Protein 1KCM (pdb70)

Secondary structure (DSSP, 8-state):
-EEEEEEEEESS-HHHHHHHHHHHHHHHHTT-SSTTTTEEEEEEEEEE-TTS-EEEEEEEEEE-GGGS-HHHHTTSPTTTTEEEEEEEEETTEEEEEEEETTTGGGEEEEEEEEEESSSS--SSTT---HHHHTTPEEEEE-TT-GGGS-GGG--GGG-TTT---TTT------TTHHHHHTTSTT---EEEEEEEEEEE--SS-HHHHHHHHHHHHHHHHHHHHHHHHHTHHHHTT--HHHHHHHHHHHHH----

Nearest PDB structures (foldseek):
  1kcm-assembly1_A-2  TM=1.004E+00  e=1.372E-53  Mus musculus
  8pqo-assembly1_A  TM=9.847E-01  e=1.302E-49  Homo sapiens
  1t27-assembly1_A  TM=8.785E-01  e=8.325E-49  Rattus norvegicus
  1uw5-assembly4_D  TM=8.630E-01  e=3.130E-44  Homo sapiens
  2a1l-assembly1_A  TM=8.705E-01  e=7.497E-41  Rattus norvegicus

Solvent-accessible surface area: 15566 Å² total; per-residue (Å²): 106,43,40,26,0,2,2,0,10,1,0,0,31,23,116,37,4,38,12,0,55,64,42,0,78,61,66,39,38,155,132,100,147,17,42,60,122,38,45,79,82,81,47,93,94,105,38,123,83,166,116,38,32,150,23,68,36,25,27,59,14,73,44,47,67,99,91,44,74,96,144,55,130,143,144,37,65,171,19,22,38,21,48,32,30,75,21,37,80,19,45,57,22,36,27,44,17,44,36,21,61,118,34,149,145,58,28,43,24,60,28,25,2,75,7,51,99,24,44,1,103,67,114,36,7,26,172,36,136,104,103,42,48,145,117,16,94,42,23,103,3,24,0,11,48,98,102,61,21,90,109,161,22,71,98,57,129,33,0,0,28,114,42,124,2,138,118,48,33,31,16,76,11,33,135,88,10,51,120,96,6,78,139,100,188,138,22,35,66,0,0,0,0,27,3,0,16,0,54,40,110,148,213,60,80,53,115,155,32,7,52,115,22,1,149,82,21,79,70,99,9,5,34,26,2,8,29,0,0,9,28,0,28,102,1,29,100,46,72,36,104,37,10,111,150,50,84,94,94,86,136,185,134,96,127,177

Structure (mmCIF, N/CA/C/O backbone):
data_1KCM
#
_entry.id   1KCM
#
_cell.length_a   50.464
_cell.length_b   50.464
_cell.length_c   216.105
_cell.angle_alpha   90.00
_cell.angle_beta   90.00
_cell.angle_gamma   120.00
#
_symmetry.space_group_name_H-M   'P 32 2 1'
#
loop_
_entity.id
_entity.type
_entity.pdbx_description
1 polymer 'Phosphatidylinositol Transfer Protein alpha'
2 water water
#
loop_
_atom_site.group_PDB
_atom_site.id
_atom_site.type_symbol
_atom_site.label_atom_id
_atom_site.label_alt_id
_atom_site.label_comp_id
_atom_site.label_asym_id
_atom_site.label_entity_id
_atom_site.label_seq_id
_atom_site.pdbx_PDB_ins_code
_atom_site.Cartn_x
_atom_site.Cartn_y
_atom_site.Cartn_z
_atom_site.occupancy
_atom_site.B_iso_or_equiv
_atom_site.auth_seq_id
_atom_site.auth_comp_id
_atom_site.auth_asym_id
_atom_site.auth_atom_id
_atom_site.pdbx_PDB_model_num
ATOM 1 N N . VAL A 1 1 ? 6.909 5.717 15.901 1.00 21.75 2 VAL A N 1
ATOM 2 C CA . VAL A 1 1 ? 7.919 6.481 16.689 1.00 21.84 2 VAL A CA 1
ATOM 3 C C . VAL A 1 1 ? 9.126 5.633 17.019 1.00 21.26 2 VAL A C 1
ATOM 4 O O . VAL A 1 1 ? 9.001 4.474 17.390 1.00 21.19 2 VAL A O 1
ATOM 8 N N . LEU A 1 2 ? 10.296 6.239 16.911 1.00 20.45 3 LEU A N 1
ATOM 9 C CA . LEU A 1 2 ? 11.538 5.538 17.129 1.00 20.02 3 LEU A CA 1
ATOM 10 C C . LEU A 1 2 ? 12.433 6.384 18.033 1.00 19.46 3 LEU A C 1
ATOM 11 O O . LEU A 1 2 ? 12.705 7.534 17.719 1.00 18.56 3 LEU A O 1
ATOM 16 N N . LEU A 1 3 ? 12.862 5.806 19.155 1.00 19.10 4 LEU A N 1
ATOM 17 C CA . LEU A 1 3 ? 13.700 6.509 20.128 1.00 19.15 4 LEU A CA 1
ATOM 18 C C . LEU A 1 3 ? 15.094 5.911 20.201 1.00 18.62 4 LEU A C 1
ATOM 19 O O . LEU A 1 3 ? 15.255 4.685 20.301 1.00 18.28 4 LEU A O 1
ATOM 24 N N . LYS A 1 4 ? 16.105 6.764 20.140 1.00 17.85 5 LYS A N 1
ATOM 25 C CA . LYS A 1 4 ? 17.472 6.305 20.331 1.00 17.59 5 LYS A CA 1
ATOM 26 C C . LYS A 1 4 ? 18.222 7.408 21.066 1.00 17.50 5 LYS A C 1
ATOM 27 O O . LYS A 1 4 ? 17.931 8.595 20.896 1.00 17.46 5 LYS A O 1
ATOM 33 N N . GLU A 1 5 ? 19.187 7.018 21.883 1.00 17.37 6 GLU A N 1
ATOM 34 C CA . GLU A 1 5 ? 20.008 7.985 22.585 1.00 17.57 6 GLU A CA 1
ATOM 35 C C . GLU A 1 5 ? 21.441 7.914 22.067 1.00 17.40 6 GLU A C 1
ATOM 36 O O . GLU A 1 5 ? 22.092 6.844 22.096 1.00 17.63 6 GLU A O 1
ATOM 42 N N . TYR A 1 6 ? 21.941 9.057 21.608 1.00 17.01 7 TYR A N 1
ATOM 43 C CA . TYR A 1 6 ? 23.294 9.140 21.090 1.00 16.75 7 TYR A CA 1
ATOM 44 C C . TYR A 1 6 ? 24.166 9.753 22.184 1.00 16.75 7 TYR A C 1
ATOM 45 O O . TYR A 1 6 ? 23.907 10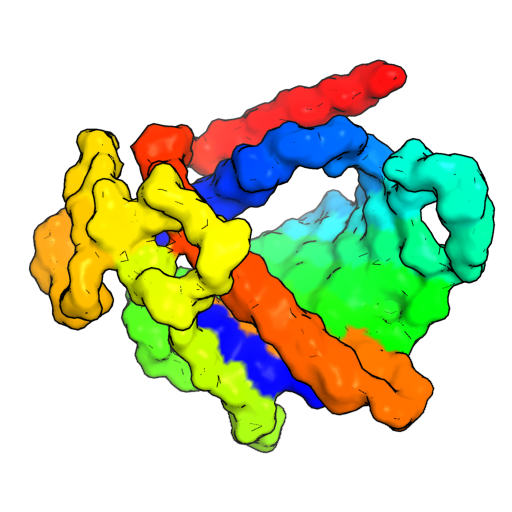.854 22.652 1.00 16.57 7 TYR A O 1
ATOM 54 N N . ARG A 1 7 ? 25.179 9.018 22.614 1.00 16.56 8 ARG A N 1
ATOM 55 C CA . ARG A 1 7 ? 26.040 9.478 23.680 1.00 16.68 8 ARG A CA 1
ATOM 56 C C . ARG A 1 7 ? 27.359 9.929 23.065 1.00 16.78 8 ARG A C 1
ATOM 57 O O . ARG A 1 7 ? 28.103 9.120 22.513 1.00 16.52 8 ARG A O 1
ATOM 65 N N . VAL A 1 8 ? 27.641 11.223 23.161 1.00 16.81 9 VAL A N 1
ATOM 66 C CA . VAL A 1 8 ? 28.826 11.782 22.537 1.00 17.08 9 VAL A CA 1
ATOM 67 C C . VAL A 1 8 ? 29.824 12.243 23.585 1.00 17.08 9 VAL A C 1
ATOM 68 O O . VAL A 1 8 ? 29.639 13.300 24.179 1.00 16.83 9 VAL A O 1
ATOM 72 N N . ILE A 1 9 ? 30.884 11.452 23.784 1.00 16.84 10 ILE A N 1
ATOM 73 C CA . ILE A 1 9 ? 31.930 11.794 24.754 1.00 16.91 10 ILE A CA 1
ATOM 74 C C . ILE A 1 9 ? 32.884 12.775 24.084 1.00 16.65 10 ILE A C 1
ATOM 75 O O . ILE A 1 9 ? 33.267 12.565 22.925 1.00 17.01 10 ILE A O 1
ATOM 80 N N . LEU A 1 10 ? 33.285 13.824 24.795 1.00 16.17 11 LEU A N 1
ATOM 81 C CA . LEU A 1 10 ? 34.142 14.866 24.204 1.00 16.10 11 LEU A CA 1
ATOM 82 C C . LEU A 1 10 ? 35.196 15.401 25.172 1.00 15.39 11 LEU A C 1
ATOM 83 O O . LEU A 1 10 ? 34.926 15.568 26.378 1.00 15.00 11 LEU A O 1
ATOM 88 N N . PRO A 1 11 ? 36.374 15.747 24.660 1.00 14.99 12 PRO A N 1
ATOM 89 C CA . PRO A 1 11 ? 37.446 16.259 25.532 1.00 14.75 12 PRO A CA 1
ATOM 90 C C . PRO A 1 11 ? 37.275 17.753 25.772 1.00 14.78 12 PRO A C 1
ATOM 91 O O . PRO A 1 11 ? 38.210 18.525 25.572 1.00 15.07 12 PRO A O 1
ATOM 95 N N . VAL A 1 12 ? 36.085 18.163 26.177 1.00 14.79 13 VAL A N 1
ATOM 96 C CA . VAL A 1 12 ? 35.856 19.558 26.538 1.00 1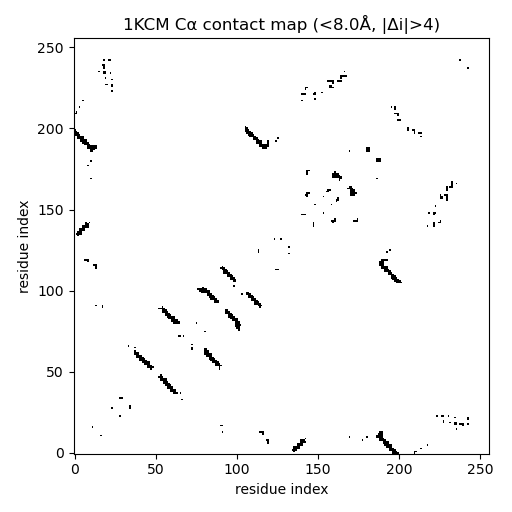4.74 13 VAL A CA 1
ATOM 97 C C . VAL A 1 12 ? 35.012 19.562 27.806 1.00 14.39 13 VAL A C 1
ATOM 98 O O . VAL A 1 12 ? 34.404 18.557 28.147 1.00 14.14 13 VAL A O 1
ATOM 102 N N . SER A 1 13 ? 34.936 20.698 28.479 1.00 13.97 14 SER A N 1
ATOM 103 C CA . SER A 1 13 ? 34.135 20.775 29.700 1.00 14.04 14 SER A CA 1
ATOM 104 C C . SER A 1 13 ? 32.681 21.055 29.330 1.00 14.02 14 SER A C 1
ATOM 105 O O . SER A 1 13 ? 32.392 21.435 28.193 1.00 14.06 14 SER A O 1
ATOM 108 N N . VAL A 1 14 ? 31.766 20.826 30.267 1.00 14.08 15 VAL A N 1
ATOM 109 C CA . VAL A 1 14 ? 30.363 21.143 30.041 1.00 14.36 15 VAL A CA 1
ATOM 110 C C . VAL A 1 14 ? 30.228 22.627 29.772 1.00 14.80 15 VAL A C 1
ATOM 111 O O . VAL A 1 14 ? 29.430 23.031 28.925 1.00 14.81 15 VAL A O 1
ATOM 115 N N . ASP A 1 15 ? 30.983 23.436 30.508 1.00 15.26 16 ASP A N 1
ATOM 116 C CA . ASP A 1 15 ? 30.934 24.890 30.320 1.00 16.23 16 ASP A CA 1
ATOM 117 C C . ASP A 1 15 ? 31.463 25.299 28.929 1.00 16.03 16 ASP A C 1
ATOM 118 O O . ASP A 1 15 ? 30.906 26.170 28.258 1.00 15.92 16 ASP A O 1
ATOM 123 N N . GLU A 1 16 ? 32.564 24.695 28.523 1.00 15.60 17 GLU A N 1
ATOM 124 C CA . GLU A 1 16 ? 33.126 25.015 27.212 1.00 16.02 17 GLU A CA 1
ATOM 125 C C . GLU A 1 16 ? 32.138 24.603 26.127 1.00 15.70 17 GLU A C 1
ATOM 126 O O . GLU A 1 16 ? 31.905 25.337 25.159 1.00 15.91 17 GLU A O 1
ATOM 132 N N . TYR A 1 17 ? 31.571 23.410 26.274 1.00 16.06 18 TYR A N 1
ATOM 133 C CA . TYR A 1 17 ? 30.626 22.906 25.268 1.00 16.19 18 TYR A CA 1
ATOM 134 C C . TYR A 1 17 ? 29.522 23.921 24.889 1.00 16.04 18 TYR A C 1
ATOM 135 O O . TYR A 1 17 ? 29.161 24.043 23.720 1.00 15.61 18 TYR A O 1
ATOM 144 N N . GLN A 1 18 ? 28.933 24.588 25.875 1.00 16.27 19 GLN A N 1
ATOM 145 C CA . GLN A 1 18 ? 27.839 25.537 25.573 1.00 16.45 19 GLN A CA 1
ATOM 146 C C . GLN A 1 18 ? 28.291 26.571 24.547 1.00 16.40 19 GLN A C 1
ATOM 147 O O . GLN A 1 18 ? 27.583 26.859 23.567 1.00 16.04 19 GLN A O 1
ATOM 153 N N . VAL A 1 19 ? 29.479 27.125 24.780 1.00 16.18 20 VAL A N 1
ATOM 154 C CA . VAL A 1 19 ? 30.055 28.094 23.862 1.00 16.47 20 VAL A CA 1
ATOM 155 C C . VAL A 1 19 ? 30.429 27.468 22.518 1.00 16.39 20 VAL A C 1
ATOM 156 O O . VAL A 1 19 ? 30.076 28.007 21.477 1.00 16.20 20 VAL A O 1
ATOM 160 N N . GLY A 1 20 ? 31.170 26.360 22.534 1.00 16.51 21 GLY A N 1
ATOM 161 C CA . GLY A 1 20 ? 31.564 25.716 21.280 1.00 16.57 21 GLY A CA 1
ATOM 162 C C . GLY A 1 20 ? 30.385 25.340 20.391 1.00 17.12 21 GLY A C 1
ATOM 163 O O . GLY A 1 20 ? 30.394 25.492 19.150 1.00 16.76 21 GLY A O 1
ATOM 164 N N . GLN A 1 21 ? 29.341 24.841 21.032 1.00 17.16 22 GLN A N 1
ATOM 165 C CA . GLN A 1 21 ? 28.171 24.422 20.285 1.00 17.98 22 GLN A CA 1
ATOM 166 C C . GLN A 1 21 ? 27.532 25.597 19.555 1.00 17.86 22 GLN A C 1
ATOM 167 O O . GLN A 1 21 ? 27.281 25.523 18.351 1.00 17.68 22 GLN A O 1
ATOM 173 N N . LEU A 1 22 ? 27.283 26.684 20.282 1.00 18.20 23 LEU A N 1
ATOM 174 C CA . LEU A 1 22 ? 26.671 27.871 19.684 1.00 18.88 23 LEU A CA 1
ATOM 175 C C . LEU A 1 22 ? 27.562 28.470 18.598 1.00 19.36 23 LEU A C 1
ATOM 176 O O . LEU A 1 22 ? 27.071 28.917 17.555 1.00 18.88 23 LEU A O 1
ATOM 181 N N . TYR A 1 23 ? 28.871 28.495 18.848 1.00 19.94 24 TYR A N 1
ATOM 182 C CA . TYR A 1 23 ? 29.814 29.003 17.853 1.00 21.27 24 TYR A CA 1
ATOM 183 C C . TYR A 1 23 ? 29.766 28.131 16.586 1.00 22.24 24 TYR A C 1
ATOM 184 O O . TYR A 1 23 ? 29.786 28.639 15.454 1.00 22.39 24 TYR A O 1
ATOM 193 N N . SER A 1 24 ? 29.724 26.817 16.786 1.00 23.36 25 SER A N 1
ATOM 194 C CA . SER A 1 24 ? 29.850 25.893 15.658 1.00 24.61 25 SER A CA 1
ATOM 195 C C . SER A 1 24 ? 28.591 25.894 14.809 1.00 25.78 25 SER A C 1
ATOM 196 O O . SER A 1 24 ? 28.668 25.778 13.578 1.00 26.12 25 SER A O 1
ATOM 199 N N . VAL A 1 25 ? 27.440 26.051 15.453 1.00 26.90 26 VAL A N 1
ATOM 200 C CA . VAL A 1 25 ? 26.212 26.174 14.700 1.00 28.28 26 VAL A CA 1
ATOM 201 C C . VAL A 1 25 ? 26.394 27.330 13.723 1.00 29.25 26 VAL A C 1
ATOM 202 O O . VAL A 1 25 ? 26.195 27.162 12.518 1.00 29.43 26 VAL A O 1
ATOM 206 N N . ALA A 1 26 ? 26.834 28.482 14.214 1.00 30.35 27 ALA A N 1
ATOM 207 C CA . ALA A 1 26 ? 27.098 29.615 13.315 1.00 31.58 27 ALA A CA 1
ATOM 208 C C . ALA A 1 26 ? 28.149 29.332 12.232 1.00 32.49 27 ALA A C 1
ATOM 209 O O . ALA A 1 26 ? 27.860 29.456 11.033 1.00 32.84 27 ALA A O 1
ATOM 211 N N . GLU A 1 27 ? 29.357 28.935 12.622 1.00 33.58 28 GLU A N 1
ATOM 212 C CA . GLU A 1 27 ? 30.417 28.715 11.623 1.00 34.87 28 GLU A CA 1
ATOM 213 C C . GLU A 1 27 ? 30.164 27.565 10.645 1.00 35.53 28 GLU A C 1
ATOM 214 O O . GLU A 1 27 ? 30.583 27.624 9.492 1.00 35.76 28 GLU A O 1
ATOM 220 N N . ALA A 1 28 ? 29.488 26.517 11.091 1.00 36.41 29 ALA A N 1
ATOM 221 C CA . ALA A 1 28 ? 29.159 25.439 10.177 1.00 37.16 29 ALA A CA 1
ATOM 222 C C . ALA A 1 28 ? 28.108 25.959 9.193 1.00 37.75 29 ALA A C 1
ATOM 223 O O . ALA A 1 28 ? 27.989 25.446 8.080 1.00 37.54 29 ALA A O 1
ATOM 225 N N . SER A 1 29 ? 27.357 26.985 9.611 1.00 38.42 30 SER A N 1
ATOM 226 C CA . SER A 1 29 ? 26.301 27.553 8.768 1.00 39.19 30 SER A CA 1
ATOM 227 C C . SER A 1 29 ? 26.700 28.826 8.032 1.00 39.96 30 SER A C 1
ATOM 228 O O . SER A 1 29 ? 25.887 29.375 7.288 1.00 40.28 30 SER A O 1
ATOM 231 N N . LYS A 1 30 ? 27.920 29.323 8.246 1.00 40.66 31 LYS A N 1
ATOM 232 C CA . LYS A 1 30 ? 28.366 30.523 7.526 1.00 41.35 31 LYS A CA 1
ATOM 233 C C . LYS A 1 30 ? 28.020 30.329 6.059 1.00 41.70 31 LYS A C 1
ATOM 234 O O . LYS A 1 30 ? 27.717 31.281 5.329 1.00 41.76 31 LYS A O 1
ATOM 240 N N . ASN A 1 31 ? 28.069 29.065 5.659 1.00 42.14 32 ASN A N 1
ATOM 241 C CA . ASN A 1 31 ? 27.757 28.615 4.318 1.00 42.50 32 ASN A CA 1
ATOM 242 C C . ASN A 1 31 ? 26.449 29.165 3.718 1.00 42.48 32 ASN A C 1
ATOM 243 O O . ASN A 1 31 ? 26.461 29.780 2.649 1.00 42.51 32 ASN A O 1
ATOM 248 N N . GLU A 1 32 ? 25.339 28.960 4.425 1.00 42.45 33 GLU A N 1
ATOM 249 C CA . GLU A 1 32 ? 23.988 29.269 3.926 1.00 42.47 33 GLU A CA 1
ATOM 250 C C . GLU A 1 32 ? 23.794 30.600 3.192 1.00 42.25 33 GLU A C 1
ATOM 251 O O . GLU A 1 32 ? 24.330 31.630 3.589 1.00 42.20 33 GLU A O 1
ATOM 257 N N . THR A 1 33 ? 23.002 30.567 2.122 1.00 42.04 34 THR A N 1
ATOM 258 C CA . THR A 1 33 ? 22.744 31.762 1.324 1.00 41.77 34 THR A CA 1
ATOM 259 C C . THR A 1 33 ? 21.947 32.797 2.120 1.00 41.59 34 THR A C 1
ATOM 260 O O . THR A 1 33 ? 22.503 33.790 2.590 1.00 41.88 34 THR A O 1
ATOM 264 N N . GLY A 1 34 ? 20.652 32.576 2.289 1.00 41.16 35 GLY A N 1
ATOM 265 C CA . GLY A 1 34 ? 19.844 33.515 3.050 1.00 40.55 35 GLY A CA 1
ATOM 266 C C . GLY A 1 34 ? 19.878 33.248 4.549 1.00 40.15 35 GLY A C 1
ATOM 267 O O . GLY A 1 34 ? 18.913 33.531 5.258 1.00 40.21 35 GLY A O 1
ATOM 268 N N . GLY A 1 35 ? 20.985 32.673 5.016 1.00 39.71 36 GLY A N 1
ATOM 269 C CA . GLY A 1 35 ? 21.228 32.368 6.423 1.00 39.07 36 GLY A CA 1
ATOM 270 C C . GLY A 1 35 ? 20.089 32.351 7.431 1.00 38.63 36 GLY A C 1
ATOM 271 O O . GLY A 1 35 ? 19.574 31.281 7.783 1.00 38.80 36 GLY A O 1
ATOM 272 N N . GLY A 1 36 ? 19.715 33.528 7.926 1.00 37.97 37 GLY A N 1
ATOM 273 C CA . GLY A 1 36 ? 18.661 33.632 8.923 1.00 36.93 37 GLY A CA 1
ATOM 274 C C . GLY A 1 36 ? 17.499 34.508 8.480 1.00 36.27 37 GLY A C 1
ATOM 275 O O . GLY A 1 36 ? 16.744 35.014 9.315 1.00 36.26 37 GLY A O 1
ATOM 276 N N . GLU A 1 37 ? 17.349 34.701 7.171 1.00 35.31 38 GLU A N 1
ATOM 277 C CA . GLU A 1 37 ? 16.222 35.475 6.641 1.00 34.40 38 GLU A CA 1
ATOM 278 C C . GLU A 1 37 ? 14.973 34.590 6.538 1.00 33.50 38 GLU A C 1
ATOM 279 O O . GLU A 1 37 ? 15.081 33.373 6.377 1.00 33.53 38 GLU A O 1
ATOM 285 N N . GLY A 1 38 ? 13.797 35.195 6.653 1.00 32.34 39 GLY A N 1
ATOM 286 C CA . GLY A 1 38 ? 12.555 34.446 6.641 1.00 31.03 39 GLY A CA 1
ATOM 287 C C . GLY A 1 38 ? 12.295 33.688 7.945 1.00 30.07 39 GLY A C 1
ATOM 288 O O . GLY A 1 38 ? 11.495 32.756 7.980 1.00 29.91 39 GLY A O 1
ATOM 289 N N . VAL A 1 39 ? 12.973 34.071 9.023 1.00 28.96 40 VAL A N 1
ATOM 290 C CA . VAL A 1 39 ? 12.753 33.415 10.310 1.00 27.95 40 VAL A CA 1
ATOM 291 C C . VAL A 1 39 ? 11.847 34.270 11.204 1.00 27.30 40 VAL A C 1
ATOM 292 O O . VAL A 1 39 ? 12.235 35.338 11.653 1.00 27.58 40 VAL A O 1
ATOM 296 N N . GLU A 1 40 ? 10.627 33.807 11.433 1.00 26.16 41 GLU A N 1
ATOM 297 C CA . GLU A 1 40 ? 9.683 34.505 12.286 1.00 25.14 41 GLU A CA 1
ATOM 298 C C . GLU A 1 40 ? 9.742 33.983 13.729 1.00 24.33 41 GLU A C 1
ATOM 299 O O . GLU A 1 40 ? 9.528 32.804 13.982 1.00 23.91 41 GLU A O 1
ATOM 305 N N . VAL A 1 41 ? 10.036 34.868 14.669 1.00 23.51 42 VAL A N 1
ATOM 306 C CA . VAL A 1 41 ? 10.044 34.496 16.078 1.00 22.80 42 VAL A CA 1
ATOM 307 C C . VAL A 1 41 ? 8.648 34.717 16.653 1.00 22.14 42 VAL A C 1
ATOM 308 O O . VAL A 1 41 ? 8.205 35.854 16.786 1.00 22.21 42 VAL A O 1
ATOM 312 N N . LEU A 1 42 ? 7.935 33.647 16.975 1.00 21.35 43 LEU A N 1
ATOM 313 C CA . LEU A 1 42 ? 6.605 33.802 17.552 1.00 20.78 43 LEU A CA 1
ATOM 314 C C . LEU A 1 42 ? 6.666 34.096 19.057 1.00 20.37 43 LEU A C 1
ATOM 315 O O . LEU A 1 42 ? 5.916 34.927 19.570 1.00 20.28 43 LEU A O 1
ATOM 320 N N . VAL A 1 43 ? 7.535 33.376 19.759 1.00 19.78 44 VAL A N 1
ATOM 321 C CA . VAL A 1 43 ? 7.682 33.513 21.206 1.00 19.33 44 VAL A CA 1
ATOM 322 C C . VAL A 1 43 ? 9.156 33.467 21.631 1.00 19.09 44 VAL A C 1
ATOM 323 O O . VAL A 1 43 ? 9.975 32.780 21.009 1.00 18.58 44 VAL A O 1
ATOM 327 N N . ASN A 1 44 ? 9.484 34.184 22.704 1.00 18.56 45 ASN A N 1
ATOM 328 C CA . ASN A 1 44 ? 10.830 34.207 23.246 1.00 18.50 45 ASN A CA 1
ATOM 329 C C . ASN A 1 44 ? 10.745 34.754 24.679 1.00 18.19 45 ASN A C 1
ATOM 330 O O . ASN A 1 44 ? 10.759 35.975 24.894 1.00 18.14 45 ASN A O 1
ATOM 335 N N . GLU A 1 45 ? 10.637 33.863 25.657 1.00 17.39 46 GLU A N 1
ATOM 336 C CA . GLU A 1 45 ? 10.424 34.316 27.030 1.00 16.89 46 GLU A CA 1
ATOM 337 C C . GLU A 1 45 ? 10.920 33.284 28.029 1.00 15.90 46 GLU A C 1
ATOM 338 O O . GLU A 1 45 ? 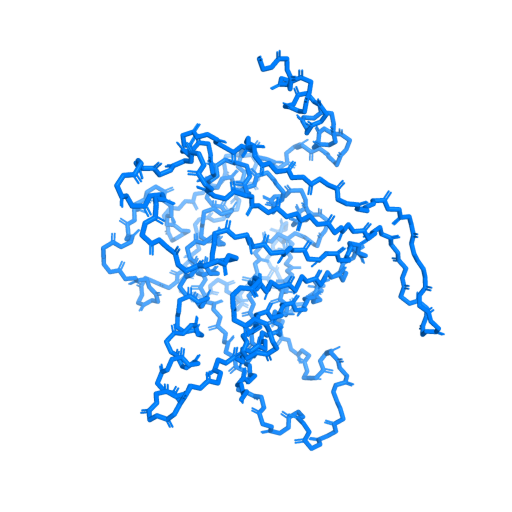11.171 32.141 27.672 1.00 15.48 46 GLU A O 1
ATOM 344 N N . PRO A 1 46 ? 11.108 33.691 29.277 1.00 15.50 47 PRO A N 1
ATOM 345 C CA . PRO A 1 46 ? 11.526 32.748 30.317 1.00 14.81 47 PRO A CA 1
ATOM 346 C C . PRO A 1 46 ? 10.376 31.773 30.597 1.00 14.35 47 PRO A C 1
ATOM 347 O O . PRO A 1 46 ? 9.211 32.131 30.396 1.00 12.86 47 PRO A O 1
ATOM 351 N N . TYR A 1 47 ? 10.697 30.572 31.069 1.00 13.58 48 TYR A N 1
ATOM 352 C CA . TYR A 1 47 ? 9.658 29.616 31.438 1.00 13.56 48 TYR A CA 1
ATOM 353 C C . TYR A 1 47 ? 10.094 28.802 32.657 1.00 13.41 48 TYR A C 1
ATOM 354 O O . TYR A 1 47 ? 11.303 28.723 32.959 1.00 13.00 48 TYR A O 1
ATOM 363 N N . GLU A 1 48 ? 9.116 28.232 33.367 1.00 12.85 49 GLU A N 1
ATOM 364 C CA . GLU A 1 48 ? 9.420 27.192 34.364 1.00 12.76 49 GLU A CA 1
ATOM 365 C C . GLU A 1 48 ? 8.290 26.180 34.339 1.00 12.95 49 GLU A C 1
ATOM 366 O O . GLU A 1 48 ? 7.135 26.563 34.406 1.00 12.46 49 GLU A O 1
ATOM 372 N N . LYS A 1 49 ? 8.621 24.899 34.253 1.00 13.16 50 LYS A N 1
ATOM 373 C CA . LYS A 1 49 ? 7.583 23.863 34.255 1.00 13.74 50 LYS A CA 1
ATOM 374 C C . LYS A 1 49 ? 7.279 23.484 35.715 1.00 13.51 50 LYS A C 1
ATOM 375 O O . LYS A 1 49 ? 8.064 23.809 36.625 1.00 12.36 50 LYS A O 1
ATOM 381 N N . ASP A 1 50 ? 6.175 22.745 35.901 1.00 13.21 51 ASP A N 1
ATOM 382 C CA . ASP A 1 50 ? 5.755 22.228 37.203 1.00 13.75 51 ASP A CA 1
ATOM 383 C C . ASP A 1 50 ? 6.842 21.366 37.845 1.00 13.73 51 ASP A C 1
ATOM 384 O O . ASP A 1 50 ? 6.935 21.259 39.076 1.00 12.64 51 ASP A O 1
ATOM 389 N N . ASP A 1 51 ? 7.676 20.764 37.001 1.00 14.23 52 ASP A N 1
ATOM 390 C CA . ASP A 1 51 ? 8.726 19.897 37.497 1.00 14.91 52 ASP A CA 1
ATOM 391 C C . ASP A 1 51 ? 10.041 20.634 37.839 1.00 14.66 52 ASP A C 1
ATOM 392 O O . ASP A 1 51 ? 11.014 20.013 38.252 1.00 14.53 52 ASP A O 1
ATOM 397 N N . GLY A 1 52 ? 10.054 21.957 37.705 1.00 14.32 53 GLY A N 1
ATOM 398 C CA . GLY A 1 52 ? 11.240 22.726 38.045 1.00 14.24 53 GLY A CA 1
ATOM 399 C C . GLY A 1 52 ? 12.175 23.070 36.894 1.00 14.62 53 GLY A C 1
ATOM 400 O O . GLY A 1 52 ? 13.087 23.894 37.052 1.00 14.44 53 GLY A O 1
ATOM 401 N N . GLU A 1 53 ? 11.961 22.459 35.728 1.00 14.43 54 GLU A N 1
ATOM 402 C CA . GLU A 1 53 ? 12.819 22.755 34.579 1.00 14.55 54 GLU A CA 1
ATOM 403 C C . GLU A 1 53 ? 12.598 24.230 34.250 1.00 14.49 54 GLU A C 1
ATOM 404 O O . GLU A 1 53 ? 11.464 24.671 34.155 1.00 13.52 54 GLU A O 1
ATOM 410 N N . LYS A 1 54 ? 13.679 24.991 34.109 1.00 14.44 55 LYS A N 1
ATOM 411 C CA . LYS A 1 54 ? 13.534 26.424 33.877 1.00 14.62 55 LYS A CA 1
ATOM 412 C C . LYS A 1 54 ? 14.584 26.944 32.909 1.00 14.84 55 LYS A C 1
ATOM 413 O O . LYS A 1 54 ? 15.745 26.483 32.891 1.00 14.30 55 LYS A O 1
ATOM 419 N N . GLY A 1 55 ? 14.182 27.929 32.117 1.00 14.82 56 GLY A N 1
ATOM 420 C CA . GLY A 1 55 ? 15.119 28.518 31.184 1.00 14.87 56 GLY A CA 1
ATOM 421 C C . GLY A 1 55 ? 14.421 29.489 30.266 1.00 14.93 56 GLY A C 1
ATOM 422 O O . GLY A 1 55 ? 13.531 30.219 30.709 1.00 14.58 56 GLY A O 1
ATOM 423 N N . GLN A 1 56 ? 14.845 29.500 29.005 1.00 14.91 57 GLN A N 1
ATOM 424 C CA . GLN A 1 56 ? 14.288 30.413 28.017 1.00 15.34 57 GLN A CA 1
ATOM 425 C C . GLN A 1 56 ? 13.678 29.563 26.943 1.00 15.04 57 GLN A C 1
ATOM 426 O O . GLN A 1 56 ? 14.314 28.641 26.450 1.00 14.56 57 GLN A O 1
ATOM 432 N N . TYR A 1 57 ? 12.445 29.892 26.584 1.00 15.07 58 TYR A N 1
ATOM 433 C CA . TYR A 1 57 ? 11.701 29.183 25.560 1.00 15.23 58 TYR A CA 1
ATOM 434 C C . TYR A 1 57 ? 11.480 30.054 24.316 1.00 15.30 58 TYR A C 1
ATOM 435 O O . TYR A 1 57 ? 11.119 31.228 24.420 1.00 14.87 58 TYR A O 1
ATOM 444 N N . THR A 1 58 ? 11.707 29.472 23.139 1.00 15.43 59 THR A N 1
ATOM 445 C CA . THR A 1 58 ? 11.444 30.188 21.886 1.00 15.66 59 THR A CA 1
ATOM 446 C C . THR A 1 58 ? 10.583 29.311 21.011 1.00 15.81 59 THR A C 1
ATOM 447 O O . THR A 1 58 ? 10.627 28.093 21.123 1.00 15.43 59 THR A O 1
ATOM 451 N N . HIS A 1 59 ? 9.804 29.960 20.155 1.00 15.95 60 HIS A N 1
ATOM 452 C CA . HIS A 1 59 ? 9.008 29.292 19.153 1.00 16.32 60 HIS A CA 1
ATOM 453 C C . HIS A 1 59 ? 9.216 30.107 17.875 1.00 16.51 60 HIS A C 1
ATOM 454 O O . HIS A 1 59 ? 8.875 31.300 17.827 1.00 16.38 60 HIS A O 1
ATOM 461 N N . LYS A 1 60 ? 9.738 29.447 16.846 1.00 16.94 61 LYS A N 1
ATOM 462 C CA . LYS A 1 60 ? 10.082 30.090 15.567 1.00 17.56 61 LYS A CA 1
ATOM 463 C C . LYS A 1 60 ? 9.495 29.342 14.387 1.00 17.71 61 LYS A C 1
ATOM 464 O O . LYS A 1 60 ? 9.276 28.135 14.463 1.00 17.50 61 LYS A O 1
ATOM 470 N N . ILE A 1 61 ? 9.190 30.069 13.310 1.00 17.94 62 ILE A N 1
ATOM 471 C CA . ILE A 1 61 ? 8.857 29.424 12.037 1.00 18.40 62 ILE A CA 1
ATOM 472 C C . ILE A 1 61 ? 9.928 29.792 10.999 1.00 18.94 62 ILE A C 1
ATOM 473 O O . ILE A 1 61 ? 10.191 30.985 10.756 1.00 18.65 62 ILE A O 1
ATOM 478 N N . TYR A 1 62 ? 10.548 28.775 10.409 1.00 19.27 63 TYR A N 1
ATOM 479 C CA . TYR A 1 62 ? 11.459 29.004 9.293 1.00 19.96 63 TYR A CA 1
ATOM 480 C C . TYR A 1 62 ? 10.599 28.933 8.041 1.00 20.18 63 TYR A C 1
ATOM 481 O O . TYR A 1 62 ? 10.115 27.850 7.692 1.00 20.02 63 TYR A O 1
ATOM 490 N N . HIS A 1 63 ? 10.380 30.083 7.407 1.00 20.49 64 HIS A N 1
ATOM 491 C CA . HIS A 1 63 ? 9.599 30.182 6.188 1.00 21.31 64 HIS A CA 1
ATOM 492 C C . HIS A 1 63 ? 10.553 29.953 5.015 1.00 21.76 64 HIS A C 1
ATOM 493 O O . HIS A 1 63 ? 11.438 30.775 4.760 1.00 21.80 64 HIS A O 1
ATOM 500 N N . LEU A 1 64 ? 10.401 28.832 4.318 1.00 22.16 65 LEU A N 1
ATOM 501 C CA . LEU A 1 64 ? 11.319 28.514 3.234 1.00 22.59 65 LEU A CA 1
ATOM 502 C C . LEU A 1 64 ? 10.874 29.015 1.864 1.00 22.91 65 LEU A C 1
ATOM 503 O O . LEU A 1 64 ? 11.615 28.853 0.898 1.00 22.81 65 LEU A O 1
ATOM 508 N N . GLN A 1 65 ? 9.686 29.624 1.789 1.00 23.34 66 GLN A N 1
ATOM 509 C CA . GLN A 1 65 ? 9.091 30.101 0.529 1.00 23.99 66 GLN A CA 1
ATOM 510 C C . GLN A 1 65 ? 10.015 30.869 -0.421 1.00 24.37 66 GLN A C 1
ATOM 511 O O . GLN A 1 65 ? 10.070 30.587 -1.611 1.00 24.24 66 GLN A O 1
ATOM 517 N N . SER A 1 66 ? 10.703 31.873 0.112 1.00 24.86 67 SER A N 1
ATOM 518 C CA . SER A 1 66 ? 11.476 32.791 -0.721 1.00 25.45 67 SER A CA 1
ATOM 519 C C . SER A 1 66 ? 12.895 32.336 -1.001 1.00 25.59 67 SER A C 1
ATOM 520 O O . SER A 1 66 ? 13.627 33.003 -1.735 1.00 25.84 67 SER A O 1
ATOM 523 N N . LYS A 1 67 ? 13.281 31.203 -0.437 1.00 25.65 68 LYS A N 1
ATOM 524 C CA . LYS A 1 67 ? 14.630 30.704 -0.627 1.00 25.90 68 LYS A CA 1
ATOM 525 C C . LYS A 1 67 ? 14.713 29.655 -1.725 1.00 25.71 68 LYS A C 1
ATOM 526 O O . LYS A 1 67 ? 15.785 29.139 -2.026 1.00 25.78 68 LYS A O 1
ATOM 532 N N . VAL A 1 68 ? 13.573 29.324 -2.310 1.00 25.48 69 VAL A N 1
ATOM 533 C CA . VAL A 1 68 ? 13.544 28.374 -3.405 1.00 25.15 69 VAL A CA 1
ATOM 534 C C . VAL A 1 68 ? 12.965 29.073 -4.610 1.00 25.03 69 VAL A C 1
ATOM 535 O O . VAL A 1 68 ? 12.255 30.066 -4.481 1.00 25.10 69 VAL A O 1
ATOM 539 N N . PRO A 1 69 ? 13.297 28.569 -5.790 1.00 24.90 70 PRO A N 1
ATOM 540 C CA . PRO A 1 69 ? 12.753 29.090 -7.037 1.00 24.69 70 PRO A CA 1
ATOM 541 C C . PRO A 1 69 ? 11.232 29.029 -7.054 1.00 24.78 70 PRO A C 1
ATOM 542 O O . PRO A 1 69 ? 10.625 28.125 -6.458 1.00 24.18 70 PRO A O 1
ATOM 546 N N . THR A 1 70 ? 10.639 29.982 -7.768 1.00 24.68 71 THR A N 1
ATOM 547 C CA . THR A 1 70 ? 9.206 30.106 -7.886 1.00 25.10 71 THR A CA 1
ATOM 548 C C . THR A 1 70 ? 8.566 28.814 -8.342 1.00 25.33 71 THR A C 1
ATOM 549 O O . THR A 1 70 ? 7.535 28.408 -7.818 1.00 25.10 71 THR A O 1
ATOM 553 N N . PHE A 1 71 ? 9.175 28.154 -9.316 1.00 25.79 72 PHE A N 1
ATOM 554 C CA . PHE A 1 71 ? 8.563 26.941 -9.827 1.00 26.50 72 PHE A CA 1
ATOM 555 C C . PHE A 1 71 ? 8.517 25.852 -8.758 1.00 26.75 72 PHE A C 1
ATOM 556 O O . PHE A 1 71 ? 7.572 25.064 -8.720 1.00 26.70 72 PHE A O 1
ATOM 564 N N . VAL A 1 72 ? 9.507 25.825 -7.869 1.00 26.98 73 VAL A N 1
ATOM 565 C CA . VAL A 1 72 ? 9.445 24.891 -6.752 1.00 27.43 73 VAL A CA 1
ATOM 566 C C . VAL A 1 72 ? 8.650 25.551 -5.623 1.00 27.67 73 VAL A C 1
ATOM 567 O O . VAL A 1 72 ? 7.846 24.904 -4.969 1.00 27.62 73 VAL A O 1
ATOM 571 N N . ARG A 1 73 ? 8.855 26.853 -5.433 1.00 28.12 74 ARG A N 1
ATOM 572 C CA . ARG A 1 73 ? 8.169 27.614 -4.393 1.00 28.59 74 ARG A CA 1
ATOM 573 C C . ARG A 1 73 ? 6.688 27.526 -4.555 1.00 28.76 74 ARG A C 1
ATOM 574 O O . ARG A 1 73 ? 5.944 27.606 -3.577 1.00 29.11 74 ARG A O 1
ATOM 582 N N . MET A 1 74 ? 6.239 27.440 -5.801 1.00 28.56 75 MET A N 1
ATOM 583 C CA . MET A 1 74 ? 4.844 27.189 -6.021 1.00 28.45 75 MET A CA 1
ATOM 584 C C . MET A 1 74 ? 4.733 25.741 -5.559 1.00 27.99 75 MET A C 1
ATOM 585 O O . MET A 1 74 ? 4.889 25.447 -4.351 1.00 28.00 75 MET A O 1
ATOM 590 N N . LEU A 1 75 ? 4.486 24.854 -6.520 1.00 27.02 76 LEU A N 1
ATOM 591 C CA . LEU A 1 75 ? 4.415 23.396 -6.319 1.00 26.14 76 LEU A CA 1
ATOM 592 C C . LEU A 1 75 ? 4.214 22.787 -4.921 1.00 25.25 76 LEU A C 1
ATOM 593 O O . LEU A 1 75 ? 3.417 21.864 -4.777 1.00 25.39 76 LEU A O 1
ATOM 598 N N . ALA A 1 76 ? 4.936 23.259 -3.908 1.00 24.02 77 ALA A N 1
ATOM 599 C CA . ALA A 1 76 ? 4.802 22.686 -2.579 1.00 22.70 77 ALA A CA 1
ATOM 600 C C . ALA A 1 76 ? 3.361 22.736 -2.087 1.00 21.81 77 ALA A C 1
ATOM 601 O O . ALA A 1 76 ? 2.649 23.700 -2.327 1.00 21.50 77 ALA A O 1
ATOM 603 N N . PRO A 1 77 ? 2.939 21.687 -1.400 1.00 21.12 78 PRO A N 1
ATOM 604 C CA . PRO A 1 77 ? 1.599 21.653 -0.798 1.00 20.61 78 PRO A CA 1
ATOM 605 C C . PRO A 1 77 ? 1.516 22.722 0.303 1.00 20.07 78 PRO A C 1
ATOM 606 O O . PRO A 1 77 ? 2.535 23.028 0.915 1.00 19.39 78 PRO A O 1
ATOM 610 N N . GLU A 1 78 ? 0.330 23.273 0.541 1.00 19.43 79 GLU A N 1
ATOM 611 C CA . GLU A 1 78 ? 0.160 24.308 1.559 1.00 19.22 79 GLU A CA 1
ATOM 612 C C . GLU A 1 78 ? 0.812 23.958 2.899 1.00 18.40 79 GLU A C 1
ATOM 613 O O . GLU A 1 78 ? 0.541 22.912 3.464 1.00 18.27 79 GLU A O 1
ATOM 619 N N . GLY A 1 79 ? 1.661 24.839 3.410 1.00 17.60 80 GLY A N 1
ATOM 620 C CA . GLY A 1 79 ? 2.282 24.613 4.703 1.00 17.12 80 GLY A CA 1
ATOM 621 C C . GLY A 1 79 ? 3.577 23.794 4.714 1.00 16.57 80 GLY A C 1
ATOM 622 O O . GLY A 1 79 ? 4.257 23.739 5.742 1.00 16.17 80 GLY A O 1
ATOM 623 N N . ALA A 1 80 ? 3.904 23.152 3.593 1.00 16.02 81 ALA A N 1
ATOM 624 C CA . ALA A 1 80 ? 5.084 22.281 3.538 1.00 16.05 81 ALA A CA 1
ATOM 625 C C . ALA A 1 80 ? 6.383 23.052 3.715 1.00 16.06 81 ALA A C 1
ATOM 626 O O . ALA A 1 80 ? 7.401 22.489 4.145 1.00 15.82 81 ALA A O 1
ATOM 628 N N . LEU A 1 81 ? 6.349 24.342 3.382 1.00 16.04 82 LEU A N 1
ATOM 629 C CA . LEU A 1 81 ? 7.541 25.159 3.498 1.00 16.40 82 LEU A CA 1
ATOM 630 C C . LEU A 1 81 ? 7.584 26.002 4.784 1.00 16.69 82 LEU A C 1
ATOM 631 O O . LEU A 1 81 ? 8.405 26.909 4.919 1.00 16.78 82 LEU A O 1
ATOM 636 N N . ASN A 1 82 ? 6.718 25.687 5.738 1.00 16.55 83 ASN A N 1
ATOM 637 C CA . ASN A 1 82 ? 6.759 26.369 7.029 1.00 17.05 83 ASN A CA 1
ATOM 638 C C . ASN A 1 82 ? 7.192 25.356 8.082 1.00 16.93 83 ASN A C 1
ATOM 639 O O . ASN A 1 82 ? 6.427 24.458 8.444 1.00 16.79 83 ASN A O 1
ATOM 644 N N . ILE A 1 83 ? 8.438 25.456 8.527 1.00 16.93 84 ILE A N 1
ATOM 645 C CA . ILE A 1 83 ? 8.943 24.540 9.536 1.00 17.08 84 ILE A CA 1
ATOM 646 C C . ILE A 1 83 ? 8.962 25.232 10.885 1.00 16.79 84 ILE A C 1
ATOM 647 O O . ILE A 1 83 ?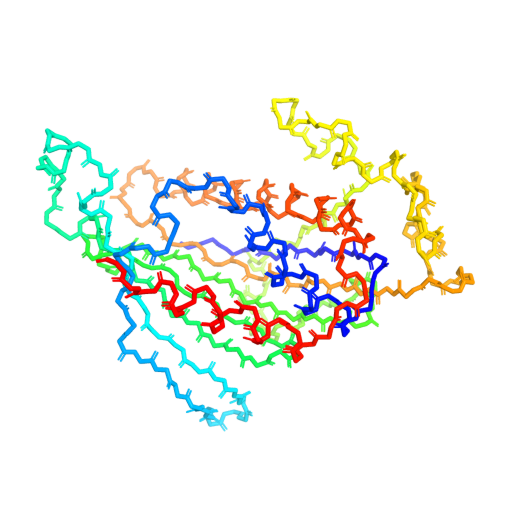 9.594 26.283 11.015 1.00 16.73 84 ILE A O 1
ATOM 652 N N . HIS A 1 84 ? 8.296 24.637 11.881 1.00 16.47 85 HIS A N 1
ATOM 653 C CA . HIS A 1 84 ? 8.286 25.185 13.244 1.00 16.40 85 HIS A CA 1
ATOM 654 C C . HIS A 1 84 ? 9.388 24.602 14.119 1.00 16.59 85 HIS A C 1
ATOM 655 O O . HIS A 1 84 ? 9.664 23.384 14.096 1.00 16.30 85 HIS A O 1
ATOM 662 N N . GLU A 1 85 ? 10.001 25.467 14.919 1.00 16.36 86 GLU A N 1
ATOM 663 C CA . GLU A 1 85 ? 10.987 24.990 15.858 1.00 17.17 86 GLU A CA 1
ATOM 664 C C . GLU A 1 85 ? 10.708 25.548 17.237 1.00 16.70 86 GLU A C 1
ATOM 665 O O . GLU A 1 85 ? 10.672 26.777 17.433 1.00 16.82 86 GLU A O 1
ATOM 671 N N . LYS A 1 86 ? 10.493 24.653 18.182 1.00 16.41 87 LYS A N 1
ATOM 672 C CA . LYS A 1 86 ? 10.307 25.051 19.576 1.00 16.37 87 LYS A CA 1
ATOM 673 C C . LYS A 1 86 ? 11.556 24.612 20.277 1.00 16.29 87 LYS A C 1
ATOM 674 O O . LYS A 1 86 ? 12.055 23.496 20.039 1.00 16.21 87 LYS A O 1
ATOM 680 N N . ALA A 1 87 ? 12.098 25.498 21.116 1.00 16.24 88 ALA A N 1
ATOM 681 C CA . ALA A 1 87 ? 13.339 25.207 21.820 1.00 16.06 88 ALA A CA 1
ATOM 682 C C . ALA A 1 87 ? 13.242 25.656 23.257 1.00 16.10 88 ALA A C 1
ATOM 683 O O . ALA A 1 87 ? 12.772 26.769 23.542 1.00 15.84 88 ALA A O 1
ATOM 685 N N . TRP A 1 88 ? 13.671 24.785 24.162 1.00 15.91 89 TRP A N 1
ATOM 686 C CA . TRP A 1 88 ? 13.735 25.107 25.582 1.00 16.18 89 TRP A CA 1
ATOM 687 C C . TRP A 1 88 ? 15.227 25.096 25.951 1.00 16.35 89 TRP A C 1
ATOM 688 O O . TRP A 1 88 ? 15.849 24.015 25.910 1.00 15.98 89 TRP A O 1
ATOM 699 N N . ASN A 1 89 ? 15.787 26.266 26.297 1.00 16.62 90 ASN A N 1
ATOM 700 C CA . ASN A 1 89 ? 17.214 26.398 26.681 1.00 17.53 90 ASN A CA 1
ATOM 701 C C . ASN A 1 89 ? 17.336 26.494 28.171 1.00 16.99 90 ASN A C 1
ATOM 702 O O . ASN A 1 89 ? 17.069 27.528 28.761 1.00 16.29 90 ASN A O 1
ATOM 707 N N . ALA A 1 90 ? 17.757 25.381 28.747 1.00 16.51 91 ALA A N 1
ATOM 708 C CA . ALA A 1 90 ? 17.947 25.246 30.176 1.00 16.44 91 ALA A CA 1
ATOM 709 C C . ALA A 1 90 ? 19.338 24.676 30.398 1.00 16.16 91 ALA A C 1
ATOM 710 O O . ALA A 1 90 ? 19.513 23.847 31.269 1.00 16.14 91 ALA A O 1
ATOM 712 N N . TYR A 1 91 ? 20.317 25.126 29.615 1.00 16.42 92 TYR A N 1
ATOM 713 C CA . TYR A 1 91 ? 21.658 24.520 29.639 1.00 16.23 92 TYR A CA 1
ATOM 714 C C . TYR A 1 91 ? 22.117 24.322 31.088 1.00 16.11 92 TYR A C 1
ATOM 715 O O . TYR A 1 91 ? 22.068 25.276 31.854 1.00 16.01 92 TYR A O 1
ATOM 724 N N . PRO A 1 92 ? 22.644 23.164 31.491 1.00 16.27 93 PRO A N 1
ATOM 725 C CA . PRO A 1 92 ? 23.017 22.009 30.631 1.00 16.31 93 PRO A CA 1
ATOM 726 C C . PRO A 1 92 ? 21.946 21.029 30.130 1.00 16.35 93 PRO A C 1
ATOM 727 O O . PRO A 1 92 ? 22.348 19.941 29.677 1.00 16.30 93 PRO A O 1
ATOM 731 N N . TYR A 1 93 ? 20.662 21.373 30.256 1.00 15.99 94 TYR A N 1
ATOM 732 C CA . TYR A 1 93 ? 19.592 20.600 29.627 1.00 16.17 94 TYR A CA 1
ATOM 733 C C . TYR A 1 93 ? 19.049 21.412 28.471 1.00 16.46 94 TYR A C 1
ATOM 734 O O . TYR A 1 93 ? 18.869 22.630 28.615 1.00 16.31 94 TYR A O 1
ATOM 743 N N . CYS A 1 94 ? 18.800 20.761 27.322 1.00 16.57 95 CYS A N 1
ATOM 744 C CA . CYS A 1 94 ? 18.225 21.432 26.139 1.00 17.51 95 CYS A CA 1
ATOM 745 C C . CYS A 1 94 ? 17.188 20.545 25.447 1.00 17.29 95 CYS A C 1
ATOM 746 O O . CYS A 1 94 ? 17.339 19.323 25.407 1.00 17.14 95 CYS A O 1
ATOM 749 N N . ARG A 1 95 ? 16.148 21.169 24.902 1.00 16.91 96 ARG A N 1
ATOM 750 C CA . ARG A 1 95 ? 15.141 20.439 24.144 1.00 16.92 96 ARG A CA 1
ATOM 751 C C . ARG A 1 95 ? 14.796 21.209 22.889 1.00 16.79 96 ARG A C 1
ATOM 752 O O . ARG A 1 95 ? 14.676 22.440 22.913 1.00 16.51 96 ARG A O 1
ATOM 760 N N . THR A 1 96 ? 14.705 20.503 21.770 1.00 16.92 97 THR A N 1
ATOM 761 C CA . THR A 1 96 ? 14.205 21.118 20.551 1.00 17.51 97 THR A CA 1
ATOM 762 C C . THR A 1 96 ? 13.159 20.219 19.945 1.00 17.00 97 THR A C 1
ATOM 763 O O . THR A 1 96 ? 13.295 19.007 20.010 1.00 16.59 97 THR A O 1
ATOM 767 N N . VAL A 1 97 ? 12.115 20.818 19.355 1.00 16.50 98 VAL A N 1
ATOM 768 C CA . VAL A 1 97 ? 11.046 20.070 18.709 1.00 16.38 98 VAL A CA 1
ATOM 769 C C . VAL A 1 97 ? 10.806 20.673 17.336 1.00 16.18 98 VAL A C 1
ATOM 770 O O . VAL A 1 97 ? 10.477 21.856 17.230 1.00 15.86 98 VAL A O 1
ATOM 774 N N . ILE A 1 98 ? 11.030 19.878 16.294 1.00 16.06 99 ILE A N 1
ATOM 775 C CA . ILE A 1 98 ? 10.801 20.316 14.918 1.00 16.54 99 ILE A CA 1
ATOM 776 C C . ILE A 1 98 ? 9.557 19.688 14.303 1.00 16.15 99 ILE A C 1
ATOM 777 O O . ILE A 1 98 ? 9.405 18.466 14.340 1.00 15.60 99 ILE A O 1
ATOM 782 N N . THR A 1 99 ? 8.689 20.516 13.706 1.00 16.15 100 THR A N 1
ATOM 783 C CA . THR A 1 99 ? 7.483 20.018 13.044 1.00 16.09 100 THR A CA 1
ATOM 784 C C . THR A 1 99 ? 7.263 20.810 11.753 1.00 16.27 100 THR A C 1
ATOM 785 O O . THR A 1 99 ? 7.987 21.780 11.485 1.00 16.13 100 THR A O 1
ATOM 789 N N . ASN A 1 100 ? 6.246 20.416 10.981 1.00 16.08 101 ASN A N 1
ATOM 790 C CA . ASN A 1 100 ? 5.989 21.008 9.670 1.00 16.32 101 ASN A CA 1
ATOM 791 C C . ASN A 1 100 ? 4.481 21.230 9.507 1.00 16.40 101 ASN A C 1
ATOM 792 O O . ASN A 1 100 ? 3.684 20.353 9.860 1.00 16.40 101 ASN A O 1
ATOM 797 N N . GLU A 1 101 ? 4.073 22.384 8.992 1.00 16.62 102 GLU A N 1
ATOM 798 C CA . GLU A 1 101 ? 2.632 22.667 8.900 1.00 17.17 102 GLU A CA 1
ATOM 799 C C . GLU A 1 101 ? 1.849 21.690 8.007 1.00 17.28 102 GLU A C 1
ATOM 800 O O . GLU A 1 101 ? 0.725 21.328 8.320 1.00 17.35 102 GLU A O 1
ATOM 806 N N . TYR A 1 102 ? 2.445 21.248 6.907 1.00 17.37 103 TYR A N 1
ATOM 807 C CA . TYR A 1 102 ? 1.755 20.321 6.014 1.00 17.70 103 TYR A CA 1
ATOM 808 C C . TYR A 1 102 ? 1.570 18.944 6.648 1.00 17.63 103 TYR A C 1
ATOM 809 O O . TYR A 1 102 ? 0.512 18.323 6.511 1.00 17.01 103 TYR A O 1
ATOM 818 N N . MET A 1 103 ? 2.602 18.471 7.344 1.00 17.50 104 MET A N 1
ATOM 819 C CA . MET A 1 103 ? 2.548 17.162 7.974 1.00 18.12 104 MET A CA 1
ATOM 820 C C . MET A 1 103 ? 1.690 17.139 9.235 1.00 18.19 104 MET A C 1
ATOM 821 O O . MET A 1 103 ? 1.312 16.068 9.721 1.00 18.09 104 MET A O 1
ATOM 826 N N . LYS A 1 104 ? 1.421 18.318 9.782 1.00 18.45 105 LYS A N 1
ATOM 827 C CA . LYS A 1 104 ? 0.612 18.425 10.993 1.00 19.10 105 LYS A CA 1
ATOM 828 C C . LYS A 1 104 ? 1.138 17.510 12.095 1.00 18.84 105 LYS A C 1
ATOM 829 O O . LYS A 1 104 ? 2.309 17.575 12.421 1.00 18.61 105 LYS A O 1
ATOM 835 N N . GLU A 1 105 ? 0.286 16.642 12.644 1.00 18.68 106 GLU A N 1
ATOM 836 C CA . GLU A 1 105 ? 0.710 15.801 13.765 1.00 19.00 106 GLU A CA 1
ATOM 837 C C . GLU A 1 105 ? 1.415 14.497 13.339 1.00 18.72 106 GLU A C 1
ATOM 838 O O . GLU A 1 105 ? 1.811 13.702 14.191 1.00 18.75 106 GLU A O 1
ATOM 844 N N . ASP A 1 106 ? 1.595 14.297 12.037 1.00 18.23 107 ASP A N 1
ATOM 845 C CA . ASP A 1 106 ? 2.198 13.065 11.531 1.00 17.95 107 ASP A CA 1
ATOM 846 C C . ASP A 1 106 ? 3.733 13.077 11.498 1.00 17.67 107 ASP A C 1
ATOM 847 O O . ASP A 1 106 ? 4.350 12.050 11.193 1.00 17.51 107 ASP A O 1
ATOM 852 N N . PHE A 1 107 ? 4.343 14.231 11.766 1.00 16.95 108 PHE A N 1
ATOM 853 C CA . PHE A 1 107 ? 5.810 14.328 11.734 1.00 16.88 108 PHE A CA 1
ATOM 854 C C . PHE A 1 107 ? 6.378 15.060 12.944 1.00 16.65 108 PHE A C 1
ATOM 855 O O . PHE A 1 107 ? 5.883 16.108 13.322 1.00 16.29 108 PHE A O 1
ATOM 863 N N . LEU A 1 108 ? 7.432 14.514 13.530 1.00 16.59 109 LEU A N 1
ATOM 864 C CA . LEU A 1 108 ? 8.108 15.182 14.632 1.00 17.12 109 LEU A CA 1
ATOM 865 C C . LEU A 1 108 ? 9.535 14.690 14.782 1.00 16.72 109 LEU A C 1
ATOM 866 O O . LEU A 1 108 ? 9.801 13.489 14.592 1.00 16.42 109 LEU A O 1
ATOM 871 N N . ILE A 1 109 ? 10.441 15.623 15.076 1.00 16.03 110 ILE A N 1
ATOM 872 C CA . ILE A 1 109 ? 11.799 15.279 15.500 1.00 15.76 110 ILE A CA 1
ATOM 873 C C . ILE A 1 109 ? 12.012 16.025 16.806 1.00 15.68 110 ILE A C 1
ATOM 874 O O . ILE A 1 109 ? 11.990 17.256 16.839 1.00 16.20 110 ILE A O 1
ATOM 879 N N . LYS A 1 110 ? 12.172 15.288 17.884 1.00 15.39 111 LYS A N 1
ATOM 880 C CA . LYS A 1 110 ? 12.429 15.902 19.182 1.00 15.45 111 LYS A CA 1
ATOM 881 C C . LYS A 1 110 ? 13.816 15.475 19.654 1.00 15.42 111 LYS A C 1
ATOM 882 O O . LYS A 1 110 ? 14.171 14.284 19.589 1.00 15.05 111 LYS A O 1
ATOM 888 N N . ILE A 1 111 ? 14.614 16.442 20.101 1.00 15.02 112 ILE A N 1
ATOM 889 C CA . ILE A 1 111 ? 15.940 16.110 20.619 1.00 15.37 112 ILE A CA 1
ATOM 890 C C . ILE A 1 111 ? 16.059 16.709 22.017 1.00 15.43 112 ILE A C 1
ATOM 891 O O . ILE A 1 111 ? 15.907 17.930 22.177 1.00 15.46 112 ILE A O 1
ATOM 896 N N . GLU A 1 112 ? 16.273 15.837 23.004 1.00 15.03 113 GLU A N 1
ATOM 897 C CA . GLU A 1 112 ? 16.425 16.239 24.393 1.00 15.12 113 GLU A CA 1
ATOM 898 C C . GLU A 1 112 ? 17.809 15.805 24.853 1.00 15.25 113 GLU A C 1
ATOM 899 O O . GLU A 1 112 ? 18.196 14.629 24.767 1.00 14.74 113 GLU A O 1
ATOM 905 N N . THR A 1 113 ? 18.556 16.758 25.366 1.00 15.35 114 THR A N 1
ATOM 906 C CA . THR A 1 113 ? 19.945 16.469 25.691 1.00 15.87 114 THR A CA 1
ATOM 907 C C . THR A 1 113 ? 20.365 16.899 27.087 1.00 15.80 114 THR A C 1
ATOM 908 O O . THR A 1 113 ? 20.079 18.020 27.490 1.00 15.86 114 THR A O 1
ATOM 912 N N . TRP A 1 114 ? 21.072 16.023 27.782 1.00 15.64 115 TRP A N 1
ATOM 913 C CA . TRP A 1 114 ? 21.751 16.374 29.027 1.00 16.01 115 TRP A CA 1
ATOM 914 C C . TRP A 1 114 ? 23.268 16.423 28.747 1.00 15.62 115 TRP A C 1
ATOM 915 O O . TRP A 1 114 ? 23.840 15.519 28.138 1.00 15.17 115 TRP A O 1
ATOM 926 N N . HIS A 1 115 ? 23.897 17.511 29.152 1.00 15.33 116 HIS A N 1
ATOM 927 C CA . HIS A 1 115 ? 25.335 17.674 29.025 1.00 15.48 116 HIS A CA 1
ATOM 928 C C . HIS A 1 115 ? 25.939 17.477 30.421 1.00 15.79 116 HIS A C 1
ATOM 929 O O . HIS A 1 115 ? 25.689 18.285 31.312 1.00 15.52 116 HIS A O 1
ATOM 936 N N . LYS A 1 116 ? 26.723 16.407 30.589 1.00 15.72 117 LYS A N 1
ATOM 937 C CA . LYS A 1 116 ? 27.227 15.997 31.898 1.00 16.26 117 LYS A CA 1
ATOM 938 C C . LYS A 1 116 ? 28.738 15.827 31.924 1.00 16.38 117 LYS A C 1
ATOM 939 O O . LYS A 1 116 ? 29.364 15.427 30.941 1.00 15.68 117 LYS A O 1
ATOM 945 N N . PRO A 1 117 ? 29.315 16.121 33.076 1.00 16.48 118 PRO A N 1
ATOM 946 C CA . PRO A 1 117 ? 30.766 15.996 33.244 1.00 17.08 118 PRO A CA 1
ATOM 947 C C . PRO A 1 117 ? 31.105 14.544 33.551 1.00 17.49 118 PRO A C 1
ATOM 948 O O . PRO A 1 117 ? 31.537 14.269 34.663 1.00 17.23 118 PRO A O 1
ATOM 952 N N . ASP A 1 118 ? 30.846 13.621 32.624 1.00 18.03 119 ASP A N 1
ATOM 953 C CA . ASP A 1 118 ? 31.182 12.204 32.838 1.00 18.90 119 ASP A CA 1
ATOM 954 C C . ASP A 1 118 ? 31.516 11.527 31.528 1.00 19.42 119 ASP A C 1
ATOM 955 O O . ASP A 1 118 ? 31.515 12.173 30.482 1.00 19.34 119 ASP A O 1
ATOM 960 N N . LEU A 1 119 ? 31.822 10.233 31.585 1.00 19.96 120 LEU A N 1
ATOM 961 C CA . LEU A 1 119 ? 32.182 9.510 30.368 1.00 20.91 120 LEU A CA 1
ATOM 962 C C . LEU A 1 119 ? 31.052 8.660 29.803 1.00 21.06 120 LEU A C 1
ATOM 963 O O . LEU A 1 119 ? 31.296 7.530 29.367 1.00 20.93 120 LEU A O 1
ATOM 968 N N . GLY A 1 120 ? 29.823 9.180 29.797 1.00 21.04 121 GLY A N 1
ATOM 969 C CA . GLY A 1 120 ? 28.731 8.448 29.188 1.00 21.45 121 GLY A CA 1
ATOM 970 C C . GLY A 1 120 ? 28.294 7.194 29.933 1.00 21.78 121 GLY A C 1
ATOM 971 O O . GLY A 1 120 ? 27.681 6.304 29.350 1.00 21.69 121 GLY A O 1
ATOM 972 N N . THR A 1 121 ? 28.584 7.143 31.231 1.00 21.81 122 THR A N 1
ATOM 973 C CA . THR A 1 121 ? 28.250 5.989 32.068 1.00 22.27 122 THR A CA 1
ATOM 974 C C . THR A 1 121 ? 26.843 5.999 32.670 1.00 22.39 122 THR A C 1
ATOM 975 O O . THR A 1 121 ? 26.453 5.048 33.342 1.00 22.37 122 THR A O 1
ATOM 979 N N . GLN A 1 122 ? 26.078 7.064 32.474 1.00 22.61 123 GLN A N 1
ATOM 980 C CA . GLN A 1 122 ? 24.741 7.086 33.067 1.00 23.01 123 GLN A CA 1
ATOM 981 C C . GLN A 1 122 ? 23.711 6.361 32.200 1.00 22.96 123 GLN A C 1
ATOM 982 O O . GLN A 1 122 ? 23.604 6.624 30.999 1.00 22.59 123 GLN A O 1
ATOM 988 N N . GLU A 1 123 ? 22.974 5.429 32.802 1.00 23.24 124 GLU A N 1
ATOM 989 C CA . GLU A 1 123 ? 21.899 4.752 32.087 1.00 23.78 124 GLU A CA 1
ATOM 990 C C . GLU A 1 123 ? 20.603 5.480 32.477 1.00 23.54 124 GLU A C 1
ATOM 991 O O . GLU A 1 123 ? 20.378 5.780 33.652 1.00 24.12 124 GLU A O 1
ATOM 997 N N . ASN A 1 124 ? 19.755 5.770 31.506 1.00 23.11 125 ASN A N 1
ATOM 998 C CA . ASN A 1 124 ? 18.497 6.501 31.758 1.00 22.28 125 ASN A CA 1
ATOM 999 C C . ASN A 1 124 ? 18.700 7.850 32.429 1.00 21.62 125 ASN A C 1
ATOM 1000 O O . ASN A 1 124 ? 18.049 8.170 33.415 1.00 21.10 125 ASN A O 1
ATOM 1005 N N . VAL A 1 125 ? 19.607 8.649 31.879 1.00 20.75 126 VAL A N 1
ATOM 1006 C CA . VAL A 1 125 ? 19.834 9.982 32.401 1.00 20.22 126 VAL A CA 1
ATOM 1007 C C . VAL A 1 125 ? 18.583 10.860 32.184 1.00 20.10 126 VAL A C 1
ATOM 1008 O O . VAL A 1 125 ? 18.340 11.793 32.925 1.00 19.56 126 VAL A O 1
ATOM 1012 N N . HIS A 1 126 ? 17.791 10.556 31.164 1.00 19.80 127 HIS A N 1
ATOM 1013 C CA . HIS A 1 126 ? 16.575 11.330 30.903 1.00 20.12 127 HIS A CA 1
ATOM 1014 C C . HIS A 1 126 ? 15.379 10.923 31.773 1.00 20.85 127 HIS A C 1
ATOM 1015 O O . HIS A 1 126 ? 14.299 11.513 31.659 1.00 20.82 127 HIS A O 1
ATOM 1022 N N . LYS A 1 127 ? 15.598 9.914 32.613 1.00 21.61 128 LYS A N 1
ATOM 1023 C CA . LYS A 1 127 ? 14.594 9.429 33.575 1.00 22.84 128 LYS A CA 1
ATOM 1024 C C . LYS A 1 127 ? 13.304 8.973 32.928 1.00 23.22 128 LYS A C 1
ATOM 1025 O O . LYS A 1 127 ? 12.215 9.301 33.411 1.00 23.40 128 LYS A O 1
ATOM 1031 N N . LEU A 1 128 ? 13.422 8.209 31.847 1.00 23.87 129 LEU A N 1
ATOM 1032 C CA . LEU A 1 128 ? 12.254 7.651 31.194 1.00 24.69 129 LEU A CA 1
ATOM 1033 C C . LEU A 1 128 ? 11.647 6.572 32.101 1.00 25.24 129 LEU A C 1
ATOM 1034 O O . LEU A 1 128 ? 12.366 5.913 32.851 1.00 24.91 129 LEU A O 1
ATOM 1039 N N . GLU A 1 129 ? 10.332 6.395 32.023 1.00 25.98 130 GLU A N 1
ATOM 1040 C CA . GLU A 1 129 ? 9.663 5.319 32.750 1.00 27.17 130 GLU A CA 1
ATOM 1041 C C . GLU A 1 129 ? 10.295 4.034 32.223 1.00 27.22 130 GLU A C 1
ATOM 1042 O O . GLU A 1 129 ? 10.635 3.951 31.047 1.00 26.96 130 GLU A O 1
ATOM 1048 N N . PRO A 1 130 ? 10.429 3.025 33.072 1.00 27.59 131 PRO A N 1
ATOM 1049 C CA . PRO A 1 130 ? 11.163 1.802 32.712 1.00 27.94 131 PRO A CA 1
ATOM 1050 C C . PRO A 1 130 ? 10.761 1.122 31.401 1.00 28.29 131 PRO A C 1
ATOM 1051 O O . PRO A 1 130 ? 11.637 0.625 30.679 1.00 28.40 131 PRO A O 1
ATOM 1055 N N . GLU A 1 131 ? 9.470 1.098 31.082 1.00 28.46 132 GLU A N 1
ATOM 1056 C CA . GLU A 1 131 ? 9.040 0.415 29.873 1.00 28.64 132 GLU A CA 1
ATOM 1057 C C . GLU A 1 131 ? 9.448 1.156 28.614 1.00 28.20 132 GLU A C 1
ATOM 1058 O O . GLU A 1 131 ? 9.796 0.536 27.610 1.00 28.33 132 GLU A O 1
ATOM 1064 N N . ALA A 1 132 ? 9.398 2.481 28.667 1.00 27.67 133 ALA A N 1
ATOM 1065 C CA . ALA A 1 132 ? 9.799 3.300 27.535 1.00 27.11 133 ALA A CA 1
ATOM 1066 C C . ALA A 1 132 ? 11.315 3.223 27.346 1.00 26.68 133 ALA A C 1
ATOM 1067 O O . ALA A 1 132 ? 11.816 3.143 26.220 1.00 26.35 133 ALA A O 1
ATOM 1069 N N . TRP A 1 133 ? 12.045 3.226 28.459 1.00 26.18 134 TRP A N 1
ATOM 1070 C CA . TRP A 1 133 ? 13.497 3.136 28.392 1.00 25.76 134 TRP A CA 1
ATOM 1071 C C . TRP A 1 133 ? 13.946 1.844 27.714 1.00 25.19 134 TRP A C 1
ATOM 1072 O O . TRP A 1 133 ? 15.005 1.807 27.089 1.00 24.49 134 TRP A O 1
ATOM 1083 N N . LYS A 1 134 ? 13.133 0.785 27.815 1.00 24.60 135 LYS A N 1
ATOM 1084 C CA . LYS A 1 134 ? 13.538 -0.499 27.242 1.00 24.40 135 LYS A CA 1
ATOM 1085 C C . LYS A 1 134 ? 13.498 -0.462 25.715 1.00 24.09 135 LYS A C 1
ATOM 1086 O O . LYS A 1 134 ? 14.155 -1.248 25.050 1.00 24.16 135 LYS A O 1
ATOM 1092 N N . HIS A 1 135 ? 12.762 0.486 25.159 1.00 23.75 136 HIS A N 1
ATOM 1093 C CA . HIS A 1 135 ? 12.694 0.598 23.708 1.00 23.75 136 HIS A CA 1
ATOM 1094 C C . HIS A 1 135 ? 13.751 1.551 23.139 1.00 23.21 136 HIS A C 1
ATOM 1095 O O . HIS A 1 135 ? 13.761 1.816 21.947 1.00 23.47 136 HIS A O 1
ATOM 1102 N N . VAL A 1 136 ? 14.631 2.075 23.981 1.00 22.65 137 VAL A N 1
ATOM 1103 C CA . VAL A 1 136 ? 15.628 3.038 23.492 1.00 22.09 137 VAL A CA 1
ATOM 1104 C C . VAL A 1 136 ? 16.963 2.379 23.177 1.00 21.83 137 VAL A C 1
ATOM 1105 O O . VAL A 1 136 ? 17.567 1.779 24.049 1.00 22.10 137 VAL A O 1
ATOM 1109 N N . GLU A 1 137 ? 17.429 2.486 21.942 1.00 21.30 138 GLU A N 1
ATOM 1110 C CA . GLU A 1 137 ? 18.742 1.953 21.611 1.00 20.90 138 GLU A CA 1
ATOM 1111 C C . GLU A 1 137 ? 19.775 3.011 21.994 1.00 20.32 138 GLU A C 1
ATOM 1112 O O . GLU A 1 137 ? 19.633 4.191 21.644 1.00 20.05 138 GLU A O 1
ATOM 1118 N N . ALA A 1 138 ? 20.798 2.603 22.730 1.00 19.59 139 ALA A N 1
ATOM 1119 C CA . ALA A 1 138 ? 21.826 3.550 23.137 1.00 19.37 139 ALA A CA 1
ATOM 1120 C C . ALA A 1 138 ? 22.980 3.390 22.162 1.00 19.09 139 ALA A C 1
ATOM 1121 O O . ALA A 1 138 ? 23.411 2.258 21.885 1.00 18.82 139 ALA A O 1
ATOM 1123 N N . ILE A 1 139 ? 23.462 4.513 21.631 1.00 18.41 140 ILE A N 1
ATOM 1124 C CA . ILE A 1 139 ? 24.494 4.501 20.605 1.00 17.85 140 ILE A CA 1
ATOM 1125 C C . ILE A 1 139 ? 25.611 5.469 20.951 1.00 17.79 140 ILE A C 1
ATOM 1126 O O . ILE A 1 139 ? 25.362 6.650 21.174 1.00 17.56 140 ILE A O 1
ATOM 1131 N N . TYR A 1 140 ? 26.848 4.977 20.987 1.00 17.59 141 TYR A N 1
ATOM 1132 C CA . TYR A 1 140 ? 27.988 5.843 21.273 1.00 17.80 141 TYR A CA 1
ATOM 1133 C C . TYR A 1 140 ? 28.616 6.335 19.975 1.00 17.73 141 TYR A C 1
ATOM 1134 O O . TYR A 1 140 ? 28.918 5.546 19.075 1.00 17.38 141 TYR A O 1
ATOM 1143 N N . ILE A 1 141 ? 28.829 7.643 19.895 1.00 17.57 142 ILE A N 1
ATOM 1144 C CA . ILE A 1 141 ? 29.501 8.236 18.753 1.00 17.45 142 ILE A CA 1
ATOM 1145 C C . ILE A 1 141 ? 30.929 8.578 19.216 1.00 17.48 142 ILE A C 1
ATOM 1146 O O . ILE A 1 141 ? 31.120 9.222 20.239 1.00 17.39 142 ILE A O 1
ATOM 1151 N N . ASP A 1 142 ? 31.921 8.168 18.441 1.00 17.50 143 ASP A N 1
ATOM 1152 C CA . ASP A 1 142 ? 33.335 8.385 18.773 1.00 17.56 143 ASP A CA 1
ATOM 1153 C C . ASP A 1 142 ? 33.871 9.325 17.693 1.00 17.60 143 ASP A C 1
ATOM 1154 O O . ASP A 1 142 ? 34.001 8.928 16.521 1.00 17.42 143 ASP A O 1
ATOM 1159 N N . ILE A 1 143 ? 34.172 10.564 18.073 1.00 17.43 144 ILE A N 1
ATOM 1160 C CA . ILE A 1 143 ? 34.604 11.558 17.096 1.00 17.57 144 ILE A CA 1
ATOM 1161 C C . ILE A 1 143 ? 35.991 11.300 16.526 1.00 18.04 144 ILE A C 1
ATOM 1162 O O . ILE A 1 143 ? 36.382 11.941 15.557 1.00 17.76 144 ILE A O 1
ATOM 1167 N N . ALA A 1 144 ? 36.739 10.375 17.117 1.00 18.36 145 ALA A N 1
ATOM 1168 C CA . ALA A 1 144 ? 38.073 10.087 16.577 1.00 18.98 145 ALA A CA 1
ATOM 1169 C C . ALA A 1 144 ? 38.123 8.886 15.616 1.00 19.42 145 ALA A C 1
ATOM 1170 O O . ALA A 1 144 ? 39.147 8.644 14.979 1.00 19.61 145 ALA A O 1
ATOM 1172 N N . ASP A 1 145 ? 37.012 8.169 15.495 1.00 19.79 146 ASP A N 1
ATOM 1173 C CA . ASP A 1 145 ? 36.930 6.951 14.691 1.00 20.39 146 ASP A CA 1
ATOM 1174 C C . ASP A 1 145 ? 36.533 7.220 13.221 1.00 20.72 146 ASP A C 1
ATOM 1175 O O . ASP A 1 145 ? 35.384 7.553 12.923 1.00 20.34 146 ASP A O 1
ATOM 1180 N N . ARG A 1 146 ? 37.499 7.071 12.320 1.00 21.27 147 ARG A N 1
ATOM 1181 C CA . ARG A 1 146 ? 37.309 7.299 10.893 1.00 22.14 147 ARG A CA 1
ATOM 1182 C C . ARG A 1 146 ? 36.224 6.380 10.315 1.00 22.19 147 ARG A C 1
ATOM 1183 O O . ARG A 1 146 ? 35.556 6.744 9.355 1.00 22.32 147 ARG A O 1
ATOM 1191 N N . SER A 1 147 ? 36.045 5.192 10.893 1.00 22.19 148 SER A N 1
ATOM 1192 C CA . SER A 1 147 ? 35.045 4.250 10.371 1.00 22.18 148 SER A CA 1
ATOM 1193 C C . SER A 1 147 ? 33.599 4.709 10.626 1.00 21.98 148 SER A C 1
ATOM 1194 O O . SER A 1 147 ? 32.649 4.138 10.089 1.00 21.64 148 SER A O 1
ATOM 1197 N N . GLN A 1 148 ? 33.431 5.746 11.438 1.00 21.57 149 GLN A N 1
A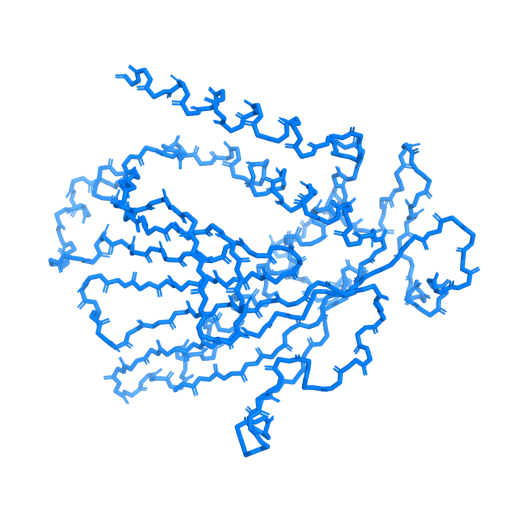TOM 1198 C CA . GLN A 1 148 ? 32.089 6.257 11.721 1.00 21.40 149 GLN A CA 1
ATOM 1199 C C . GLN A 1 148 ? 31.709 7.412 10.790 1.00 21.29 149 GLN A C 1
ATOM 1200 O O . GLN A 1 148 ? 30.603 7.962 10.864 1.00 21.08 149 GLN A O 1
ATOM 1206 N N . VAL A 1 149 ? 32.638 7.764 9.907 1.00 21.39 150 VAL A N 1
ATOM 1207 C CA . VAL A 1 149 ? 32.451 8.858 8.965 1.00 21.68 150 VAL A CA 1
ATOM 1208 C C . VAL A 1 149 ? 32.196 8.340 7.551 1.00 21.96 150 VAL A C 1
ATOM 1209 O O . VAL A 1 149 ? 32.839 7.392 7.123 1.00 21.83 150 VAL A O 1
ATOM 1213 N N . LEU A 1 150 ? 31.272 8.964 6.824 1.00 22.38 151 LEU A N 1
ATOM 1214 C CA . LEU A 1 150 ? 31.018 8.557 5.426 1.00 22.90 151 LEU A CA 1
ATOM 1215 C C . LEU A 1 150 ? 32.135 9.128 4.589 1.00 22.75 151 LEU A C 1
ATOM 1216 O O . LEU A 1 150 ? 32.528 10.267 4.789 1.00 22.70 151 LEU A O 1
ATOM 1221 N N . SER A 1 151 ? 32.636 8.356 3.634 1.00 23.00 152 SER A N 1
ATOM 1222 C CA . SER A 1 151 ? 33.755 8.823 2.815 1.00 23.15 152 SER A CA 1
ATOM 1223 C C . SER A 1 151 ? 33.465 10.167 2.163 1.00 23.01 152 SER A C 1
ATOM 1224 O O . SER A 1 151 ? 34.327 11.030 2.096 1.00 22.91 152 SER A O 1
ATOM 1227 N N . LYS A 1 152 ? 32.236 10.364 1.710 1.00 23.13 153 LYS A N 1
ATOM 1228 C CA . LYS A 1 152 ? 31.885 11.624 1.073 1.00 23.32 153 LYS A CA 1
ATOM 1229 C C . LYS A 1 152 ? 31.877 12.797 2.040 1.00 23.03 153 LYS A C 1
ATOM 1230 O O . LYS A 1 152 ? 31.932 13.953 1.619 1.00 23.22 153 LYS A O 1
ATOM 1236 N N . ASP A 1 153 ? 31.806 12.508 3.335 1.00 22.64 154 ASP A N 1
ATOM 1237 C CA . ASP A 1 153 ? 31.779 13.560 4.342 1.00 22.39 154 ASP A CA 1
ATOM 1238 C C . ASP A 1 153 ? 33.190 13.925 4.839 1.00 22.13 154 ASP A C 1
ATOM 1239 O O . ASP A 1 153 ? 33.403 14.991 5.443 1.00 22.04 154 ASP A O 1
ATOM 1244 N N . TYR A 1 154 ? 34.148 13.034 4.619 1.00 21.88 155 TYR A N 1
ATOM 1245 C CA . TYR A 1 154 ? 35.483 13.214 5.213 1.00 21.68 155 TYR A CA 1
ATOM 1246 C C . TYR A 1 154 ? 36.295 14.430 4.776 1.00 21.55 155 TYR A C 1
ATOM 1247 O O . TYR A 1 154 ? 36.408 14.741 3.589 1.00 21.20 155 TYR A O 1
ATOM 1256 N N . LYS A 1 155 ? 36.873 15.114 5.759 1.00 21.42 156 LYS A N 1
ATOM 1257 C CA . LYS A 1 155 ? 37.765 16.238 5.478 1.00 21.29 156 LYS A CA 1
ATOM 1258 C C . LYS A 1 155 ? 38.894 16.169 6.477 1.00 21.08 156 LYS A C 1
ATOM 1259 O O . LYS A 1 155 ? 38.648 16.135 7.689 1.00 20.60 156 LYS A O 1
ATOM 1265 N N . ALA A 1 156 ? 40.124 16.142 5.965 1.00 20.78 157 ALA A N 1
ATOM 1266 C CA . ALA A 1 156 ? 41.304 16.097 6.806 1.00 20.89 157 ALA A CA 1
ATOM 1267 C C . ALA A 1 156 ? 41.287 17.207 7.848 1.00 20.88 157 ALA A C 1
ATOM 1268 O O . ALA A 1 156 ? 41.678 16.997 8.983 1.00 20.58 157 ALA A O 1
ATOM 1270 N N . GLU A 1 157 ? 40.820 18.389 7.466 1.00 21.09 158 GLU A N 1
ATOM 1271 C CA . GLU A 1 157 ? 40.845 19.522 8.384 1.00 21.25 158 GLU A CA 1
ATOM 1272 C C . GLU A 1 157 ? 39.786 19.469 9.490 1.00 20.95 158 GLU A C 1
ATOM 1273 O O . GLU A 1 157 ? 39.807 20.278 10.424 1.00 20.80 158 GLU A O 1
ATOM 1279 N N . GLU A 1 158 ? 38.874 18.501 9.395 1.00 20.34 159 GLU A N 1
ATOM 1280 C CA . GLU A 1 158 ? 37.830 18.338 10.398 1.00 19.98 159 GLU A CA 1
ATOM 1281 C C . GLU A 1 158 ? 37.953 16.956 11.040 1.00 19.28 159 GLU A C 1
ATOM 1282 O O . GLU A 1 158 ? 36.969 16.405 11.525 1.00 19.29 159 GLU A O 1
ATOM 1288 N N . ASP A 1 159 ? 39.170 16.418 11.061 1.00 18.21 160 ASP A N 1
ATOM 1289 C CA . ASP A 1 159 ? 39.435 15.083 11.609 1.00 17.47 160 ASP A CA 1
ATOM 1290 C C . ASP A 1 159 ? 40.157 15.145 12.970 1.00 16.76 160 ASP A C 1
ATOM 1291 O O . ASP A 1 159 ? 41.328 15.458 13.009 1.00 16.18 160 ASP A O 1
ATOM 1296 N N . PRO A 1 160 ? 39.464 14.847 14.070 1.00 16.24 161 PRO A N 1
ATOM 1297 C CA . PRO A 1 160 ? 40.081 14.907 15.398 1.00 16.24 161 PRO A CA 1
ATOM 1298 C C . PRO A 1 160 ? 41.319 14.026 15.520 1.00 16.33 161 PRO A C 1
ATOM 1299 O O . PRO A 1 160 ? 42.167 14.332 16.356 1.00 16.19 161 PRO A O 1
ATOM 1303 N N . ALA A 1 161 ? 41.422 12.964 14.720 1.00 16.43 162 ALA A N 1
ATOM 1304 C CA . ALA A 1 161 ? 42.599 12.089 14.802 1.00 17.03 162 ALA A CA 1
ATOM 1305 C C . ALA A 1 161 ? 43.855 12.761 14.264 1.00 17.22 162 ALA A C 1
ATOM 1306 O O . ALA A 1 161 ? 44.963 12.240 14.443 1.00 17.52 162 ALA A O 1
ATOM 1308 N N . LYS A 1 162 ? 43.688 13.917 13.623 1.00 17.47 163 LYS A N 1
ATOM 1309 C CA . LYS A 1 162 ? 44.813 14.642 13.033 1.00 17.87 163 LYS A CA 1
ATOM 1310 C C . LYS A 1 162 ? 45.038 16.049 13.601 1.00 17.76 163 LYS A C 1
ATOM 1311 O O . LYS A 1 162 ? 46.037 16.700 13.296 1.00 17.72 163 LYS A O 1
ATOM 1317 N N . PHE A 1 163 ? 44.116 16.508 14.428 1.00 17.79 164 PHE A N 1
ATOM 1318 C CA . PHE A 1 163 ? 44.157 17.879 14.927 1.00 17.86 164 PHE A CA 1
ATOM 1319 C C . PHE A 1 163 ? 44.715 17.994 16.339 1.00 17.77 164 PHE A C 1
ATOM 1320 O O . PHE A 1 163 ? 44.348 17.211 17.215 1.00 17.85 164 PHE A O 1
ATOM 1328 N N . LYS A 1 164 ? 45.606 18.963 16.540 1.00 17.50 165 LYS A N 1
ATOM 1329 C CA . LYS A 1 164 ? 46.121 19.320 17.864 1.00 17.52 165 LYS A CA 1
ATOM 1330 C C . LYS A 1 164 ? 45.883 20.812 18.055 1.00 17.33 165 LYS A C 1
ATOM 1331 O O . LYS A 1 164 ? 46.298 21.625 17.224 1.00 16.76 165 LYS A O 1
ATOM 1337 N N . SER A 1 165 ? 45.229 21.159 19.157 1.00 17.29 166 SER A N 1
ATOM 1338 C CA . SER A 1 165 ? 44.912 22.553 19.485 1.00 17.38 166 SER A CA 1
ATOM 1339 C C . SER A 1 165 ? 46.131 23.382 19.857 1.00 17.78 166 SER A C 1
ATOM 1340 O O . SER A 1 165 ? 46.881 23.044 20.778 1.00 17.48 166 SER A O 1
ATOM 1343 N N . VAL A 1 166 ? 46.310 24.498 19.165 1.00 18.34 167 VAL A N 1
ATOM 1344 C CA . VAL A 1 166 ? 47.415 25.387 19.507 1.00 18.70 167 VAL A CA 1
ATOM 1345 C C . VAL A 1 166 ? 47.221 26.015 20.889 1.00 19.00 167 VAL A C 1
ATOM 1346 O O . VAL A 1 166 ? 48.151 26.084 21.688 1.00 18.95 167 VAL A O 1
ATOM 1350 N N . LYS A 1 167 ? 45.999 26.433 21.194 1.00 19.30 168 LYS A N 1
ATOM 1351 C CA . LYS A 1 167 ? 45.758 27.131 22.446 1.00 19.70 168 LYS A CA 1
ATOM 1352 C C . LYS A 1 167 ? 45.703 26.249 23.692 1.00 19.68 168 LYS A C 1
ATOM 1353 O O . LYS A 1 167 ? 46.011 26.706 24.788 1.00 19.83 168 LYS A O 1
ATOM 1359 N N . THR A 1 168 ? 45.319 24.987 23.540 1.00 19.54 169 THR A N 1
ATOM 1360 C CA . THR A 1 168 ? 45.181 24.116 24.713 1.00 19.04 169 THR A CA 1
ATOM 1361 C C . THR A 1 168 ? 46.080 22.915 24.712 1.00 18.79 169 THR A C 1
ATOM 1362 O O . THR A 1 168 ? 46.263 22.324 25.757 1.00 18.88 169 THR A O 1
ATOM 1366 N N . GLY A 1 169 ? 46.603 22.530 23.550 1.00 18.08 170 GLY A N 1
ATOM 1367 C CA . GLY A 1 169 ? 47.405 21.322 23.450 1.00 17.45 170 GLY A CA 1
ATOM 1368 C C . GLY A 1 169 ? 46.581 20.033 23.330 1.00 16.90 170 GLY A C 1
ATOM 1369 O O . GLY A 1 169 ? 47.146 18.945 23.205 1.00 16.50 170 GLY A O 1
ATOM 1370 N N . ARG A 1 170 ? 45.251 20.133 23.374 1.00 16.21 171 ARG A N 1
ATOM 1371 C CA . ARG A 1 170 ? 44.420 18.931 23.254 1.00 16.05 171 ARG A CA 1
ATOM 1372 C C . ARG A 1 170 ? 44.521 18.273 21.876 1.00 15.95 171 ARG A C 1
ATOM 1373 O O . ARG A 1 170 ? 44.635 18.964 20.874 1.00 15.95 171 ARG A O 1
ATOM 1381 N N . GLY A 1 171 ? 44.450 16.947 21.826 1.00 15.97 172 GLY A N 1
ATOM 1382 C CA . GLY A 1 171 ? 44.559 16.215 20.569 1.00 16.19 172 GLY A CA 1
ATOM 1383 C C . GLY A 1 171 ? 46.027 16.028 20.179 1.00 16.37 172 GLY A C 1
ATOM 1384 O O . GLY A 1 171 ? 46.900 16.594 20.814 1.00 15.90 172 GLY A O 1
ATOM 1385 N N . PRO A 1 172 ? 46.286 15.263 19.124 1.00 16.65 173 PRO A N 1
ATOM 1386 C CA . PRO A 1 172 ? 45.229 14.611 18.342 1.00 16.72 173 PRO A CA 1
ATOM 1387 C C . PRO A 1 172 ? 44.623 13.431 19.079 1.00 17.05 173 PRO A C 1
ATOM 1388 O O . PRO A 1 172 ? 45.219 12.880 20.001 1.00 16.91 173 PRO A O 1
ATOM 1392 N N . LEU A 1 173 ? 43.439 13.016 18.666 1.00 17.16 174 LEU A N 1
ATOM 1393 C CA . LEU A 1 173 ? 42.782 11.947 19.395 1.00 17.63 174 LEU A CA 1
ATOM 1394 C C . LEU A 1 173 ? 43.087 10.590 18.762 1.00 18.11 174 LEU A C 1
ATOM 1395 O O . LEU A 1 173 ? 42.605 10.304 17.683 1.00 17.76 174 LEU A O 1
ATOM 1400 N N . GLY A 1 174 ? 43.925 9.790 19.424 1.00 18.85 175 GLY A N 1
ATOM 1401 C CA . GLY A 1 174 ? 44.254 8.444 18.976 1.00 19.62 175 GLY A CA 1
ATOM 1402 C C . GLY A 1 174 ? 43.222 7.404 19.418 1.00 20.25 175 GLY A C 1
ATOM 1403 O O . GLY A 1 174 ? 42.277 7.736 20.144 1.00 20.08 175 GLY A O 1
ATOM 1404 N N . PRO A 1 175 ? 43.414 6.143 19.008 1.00 20.74 176 PRO A N 1
ATOM 1405 C CA . PRO A 1 175 ? 42.416 5.084 19.244 1.00 21.11 176 PRO A CA 1
ATOM 1406 C C . PRO A 1 175 ? 42.033 4.860 20.710 1.00 21.46 176 PRO A C 1
ATOM 1407 O O . PRO A 1 175 ? 40.871 4.534 20.983 1.00 21.44 176 PRO A O 1
ATOM 1411 N N . ASN A 1 176 ? 42.961 5.057 21.631 1.00 21.48 177 ASN A N 1
ATOM 1412 C CA . ASN A 1 176 ? 42.611 4.904 23.033 1.00 22.20 177 ASN A CA 1
ATOM 1413 C C . ASN A 1 176 ? 42.364 6.194 23.790 1.00 22.01 177 ASN A C 1
ATOM 1414 O O . ASN A 1 176 ? 42.499 6.224 25.013 1.00 21.86 177 ASN A O 1
ATOM 1419 N N . TRP A 1 177 ? 41.972 7.252 23.082 1.00 21.96 178 TRP A N 1
ATOM 1420 C CA . TRP A 1 177 ? 41.829 8.547 23.750 1.00 22.15 178 TRP A CA 1
ATOM 1421 C C . TRP A 1 177 ? 40.822 8.570 24.894 1.00 22.60 178 TRP A C 1
ATOM 1422 O O . TRP A 1 177 ? 41.081 9.181 25.936 1.00 22.37 178 TRP A O 1
ATOM 1433 N N . LYS A 1 178 ? 39.681 7.909 24.710 1.00 23.42 179 LYS A N 1
ATOM 1434 C CA . LYS A 1 178 ? 38.634 7.926 25.727 1.00 24.51 179 LYS A CA 1
ATOM 1435 C C . LYS A 1 178 ? 39.104 7.256 27.009 1.00 25.16 179 LYS A C 1
ATOM 1436 O O . LYS A 1 178 ? 38.817 7.734 28.099 1.00 25.18 179 LYS A O 1
ATOM 1442 N N . GLN A 1 179 ? 39.831 6.148 26.867 1.00 25.97 180 GLN A N 1
ATOM 1443 C CA . GLN A 1 179 ? 40.344 5.402 28.013 1.00 26.72 180 GLN A CA 1
ATOM 1444 C C . GLN A 1 179 ? 41.380 6.173 28.824 1.00 26.81 180 GLN A C 1
ATOM 1445 O O . GLN A 1 179 ? 41.566 5.906 30.007 1.00 27.03 180 GLN A O 1
ATOM 1451 N N . GLU A 1 180 ? 42.063 7.127 28.206 1.00 27.00 181 GLU A N 1
ATOM 1452 C CA . GLU A 1 180 ? 43.019 7.913 28.966 1.00 27.34 181 GLU A CA 1
ATOM 1453 C C . GLU A 1 180 ? 42.493 9.300 29.347 1.00 27.16 181 GLU A C 1
ATOM 1454 O O . GLU A 1 180 ? 43.181 10.062 30.019 1.00 27.16 181 GLU A O 1
ATOM 1460 N N . LEU A 1 181 ? 41.260 9.609 28.952 1.00 26.91 182 LEU A N 1
ATOM 1461 C CA . LEU A 1 181 ? 40.710 10.928 29.208 1.00 26.85 182 LEU A CA 1
ATOM 1462 C C . LEU A 1 181 ? 40.693 11.288 30.702 1.00 26.82 182 LEU A C 1
ATOM 1463 O O . LEU A 1 181 ? 41.178 12.337 31.103 1.00 26.34 182 LEU A O 1
ATOM 1468 N N . VAL A 1 182 ? 40.140 10.401 31.517 1.00 27.02 183 VAL A N 1
ATOM 1469 C CA . VAL A 1 182 ? 39.956 10.693 32.935 1.00 27.47 183 VAL A CA 1
ATOM 1470 C C . VAL A 1 182 ? 41.215 11.142 33.708 1.00 27.50 183 VAL A C 1
ATOM 1471 O O . VAL A 1 182 ? 41.167 12.151 34.405 1.00 27.11 183 VAL A O 1
ATOM 1475 N N . ASN A 1 183 ? 42.331 10.434 33.547 1.00 27.82 184 ASN A N 1
ATOM 1476 C CA . ASN A 1 183 ? 43.555 10.739 34.304 1.00 28.35 184 ASN A CA 1
ATOM 1477 C C . ASN A 1 183 ? 44.567 11.601 33.553 1.00 28.26 184 ASN A C 1
ATOM 1478 O O . ASN A 1 183 ? 45.619 11.929 34.077 1.00 28.37 184 ASN A O 1
ATOM 1483 N N . GLN A 1 184 ? 44.245 11.969 32.323 1.00 28.19 185 GLN A N 1
ATOM 1484 C CA . GLN A 1 184 ? 45.144 12.793 31.529 1.00 27.96 185 GLN A CA 1
ATOM 1485 C C . GLN A 1 184 ? 45.242 14.219 32.064 1.00 27.62 185 GLN A C 1
ATOM 1486 O O . GLN A 1 184 ? 44.219 14.897 32.253 1.00 27.04 185 GLN A O 1
ATOM 1492 N N . LYS A 1 185 ? 46.470 14.694 32.239 1.00 27.26 186 LYS A N 1
ATOM 1493 C CA . LYS A 1 185 ? 46.701 16.039 32.757 1.00 27.19 186 LYS A CA 1
ATOM 1494 C C . LYS A 1 185 ? 46.087 17.114 31.872 1.00 26.87 186 LYS A C 1
ATOM 1495 O O . LYS A 1 185 ? 46.246 17.107 30.648 1.00 26.80 186 LYS A O 1
ATOM 1501 N N . ASP A 1 186 ? 45.347 18.009 32.510 1.00 26.47 187 ASP A N 1
ATOM 1502 C CA . ASP A 1 186 ? 44.741 19.145 31.830 1.00 26.30 187 ASP A CA 1
ATOM 1503 C C . ASP A 1 186 ? 43.651 18.860 30.797 1.00 25.58 187 ASP A C 1
ATOM 1504 O O . ASP A 1 186 ? 43.338 19.736 29.997 1.00 26.02 187 ASP A O 1
ATOM 1509 N N . CYS A 1 187 ? 43.091 17.664 30.748 1.00 24.41 188 CYS A N 1
ATOM 1510 C CA . CYS A 1 187 ? 42.007 17.474 29.787 1.00 23.51 188 CYS A CA 1
ATOM 1511 C C . CYS A 1 187 ? 40.649 17.284 30.454 1.00 22.00 188 CYS A C 1
ATOM 1512 O O . CYS A 1 187 ? 40.428 16.319 31.179 1.00 21.23 188 CYS A O 1
ATOM 1515 N N . PRO A 1 188 ? 39.736 18.204 30.191 1.00 20.94 189 PRO A N 1
ATOM 1516 C CA . PRO A 1 188 ? 38.390 18.098 30.752 1.00 20.10 189 PRO A CA 1
ATOM 1517 C C . PRO A 1 188 ? 37.625 17.103 29.899 1.00 19.40 189 PRO A C 1
ATOM 1518 O O . PRO A 1 188 ? 38.085 16.770 28.801 1.00 19.01 189 PRO A O 1
ATOM 1522 N N . TYR A 1 189 ? 36.490 16.619 30.391 1.00 18.87 190 TYR A N 1
ATOM 1523 C CA . TYR A 1 189 ? 35.661 15.714 29.612 1.00 18.19 190 TYR A CA 1
ATOM 1524 C C . TYR A 1 189 ? 34.165 15.876 29.922 1.00 17.98 190 TYR A C 1
ATOM 1525 O O . TYR A 1 189 ? 33.783 16.363 30.980 1.00 17.29 190 TYR A O 1
ATOM 1534 N N . MET A 1 190 ? 33.332 15.459 28.978 1.00 17.18 191 MET A N 1
ATOM 1535 C CA . MET A 1 190 ? 31.887 15.535 29.165 1.00 17.17 191 MET A CA 1
ATOM 1536 C C . MET A 1 190 ? 31.236 14.575 28.186 1.00 16.77 191 MET A C 1
ATOM 1537 O O . MET A 1 190 ? 31.918 13.995 27.319 1.00 15.95 191 MET A O 1
ATOM 1542 N N . CYS A 1 191 ? 29.935 14.381 28.359 1.00 16.32 192 CYS A N 1
ATOM 1543 C CA . CYS A 1 191 ? 29.174 13.573 27.434 1.00 16.11 192 CYS A CA 1
ATOM 1544 C C . CYS A 1 191 ? 27.823 14.251 27.191 1.00 16.28 192 CYS A C 1
ATOM 1545 O O . CYS A 1 191 ? 27.141 14.690 28.143 1.00 15.55 192 CYS A O 1
ATOM 1548 N N . ALA A 1 192 ? 27.481 14.393 25.918 1.00 16.41 193 ALA A N 1
ATOM 1549 C CA . ALA A 1 192 ? 26.166 14.898 25.538 1.00 16.49 193 ALA A CA 1
ATOM 1550 C C . ALA A 1 192 ? 25.267 13.675 25.334 1.00 16.53 193 ALA A C 1
ATOM 1551 O O . ALA A 1 192 ? 25.506 12.867 24.428 1.00 16.83 193 ALA A O 1
ATOM 1553 N N . TYR A 1 193 ? 24.245 13.528 26.169 1.00 16.37 194 TYR A N 1
ATOM 1554 C CA . TYR A 1 193 ? 23.301 12.423 26.046 1.00 16.74 194 TYR A CA 1
ATOM 1555 C C . TYR A 1 193 ? 22.085 12.930 25.242 1.00 16.42 194 TYR A C 1
ATOM 1556 O O . TYR A 1 193 ? 21.167 13.554 25.795 1.00 16.40 194 TYR A O 1
ATOM 1565 N N . LYS A 1 194 ? 22.116 12.693 23.941 1.00 16.27 195 LYS A N 1
ATOM 1566 C CA . LYS A 1 194 ? 21.105 13.209 23.040 1.00 16.19 195 LYS A CA 1
ATOM 1567 C C . LYS A 1 194 ? 20.031 12.165 22.725 1.00 16.38 195 LYS A C 1
ATOM 1568 O O . LYS A 1 194 ? 20.233 11.237 21.905 1.00 16.26 195 LYS A O 1
ATOM 1574 N N . LEU A 1 195 ? 18.905 12.309 23.419 1.00 15.81 196 LEU A N 1
ATOM 1575 C CA . LEU A 1 195 ? 17.758 11.424 23.254 1.00 15.81 196 LEU A CA 1
ATOM 1576 C C . LEU A 1 195 ? 16.887 11.961 22.107 1.00 15.55 196 LEU A C 1
ATOM 1577 O O . LEU A 1 195 ? 16.292 13.048 22.210 1.00 15.69 196 LEU A O 1
ATOM 1582 N N . VAL A 1 196 ? 16.831 11.202 21.026 1.00 15.28 197 VAL A N 1
ATOM 1583 C CA . VAL A 1 196 ? 16.164 11.639 19.808 1.00 14.99 197 VAL A CA 1
ATOM 1584 C C . VAL A 1 196 ? 14.935 10.789 19.539 1.00 15.21 197 VAL A C 1
ATOM 1585 O O . VAL A 1 196 ? 15.039 9.554 19.428 1.00 14.55 197 VAL A O 1
ATOM 1589 N N . THR A 1 197 ? 13.797 11.478 19.413 1.00 14.86 198 THR A N 1
ATOM 1590 C CA . THR A 1 197 ? 12.493 10.873 19.173 1.00 15.28 198 THR A CA 1
ATOM 1591 C C . THR A 1 197 ? 12.065 11.282 17.763 1.00 15.25 198 THR A C 1
ATOM 1592 O O . THR A 1 197 ? 12.001 12.474 17.451 1.00 14.79 198 THR A O 1
ATOM 1596 N N . VAL A 1 198 ? 11.823 10.301 16.916 1.00 15.60 199 VAL A N 1
ATOM 1597 C CA . VAL A 1 198 ? 11.411 10.556 15.549 1.00 16.37 199 VAL A CA 1
ATOM 1598 C C . VAL A 1 198 ? 10.064 9.896 15.249 1.00 17.37 199 VAL A C 1
ATOM 1599 O O . VAL A 1 198 ? 9.874 8.677 15.449 1.00 17.00 199 VAL A O 1
ATOM 1603 N N . LYS A 1 199 ? 9.132 10.721 14.789 1.00 18.16 200 LYS A N 1
ATOM 1604 C CA . LYS A 1 199 ? 7.854 10.224 14.317 1.00 19.63 200 LYS A CA 1
ATOM 1605 C C . LYS A 1 199 ? 7.622 10.672 12.876 1.00 20.42 200 LYS A C 1
ATOM 1606 O O . LYS A 1 199 ? 7.699 11.866 12.571 1.00 20.07 200 LYS A O 1
ATOM 1612 N N . PHE A 1 200 ? 7.378 9.713 11.991 1.00 21.64 201 PHE A N 1
ATOM 1613 C CA . PHE A 1 200 ? 6.998 10.022 10.613 1.00 23.35 201 PHE A CA 1
ATOM 1614 C C . PHE A 1 200 ? 5.914 9.031 10.182 1.00 24.55 201 PHE A C 1
ATOM 1615 O O . PHE A 1 200 ? 6.214 7.958 9.667 1.00 24.39 201 PHE A O 1
ATOM 1623 N N . LYS A 1 201 ? 4.658 9.378 10.415 1.00 25.95 202 LYS A N 1
ATOM 1624 C CA . LYS A 1 201 ? 3.584 8.462 10.067 1.00 27.91 202 LYS A CA 1
ATOM 1625 C C . LYS A 1 201 ? 3.273 8.578 8.584 1.00 28.84 202 LYS A C 1
ATOM 1626 O O . LYS A 1 201 ? 3.206 9.679 8.037 1.00 29.14 202 LYS A O 1
ATOM 1632 N N . TRP A 1 202 ? 3.110 7.453 7.911 1.00 30.16 203 TRP A N 1
ATOM 1633 C CA . TRP A 1 202 ? 2.810 7.552 6.492 1.00 31.54 203 TRP A CA 1
ATOM 1634 C C . TRP A 1 202 ? 1.985 6.399 5.893 1.00 31.90 203 TRP A C 1
ATOM 1635 O O . TRP A 1 202 ? 0.883 6.624 5.370 1.00 32.17 203 TRP A O 1
ATOM 1646 N N . TRP A 1 203 ? 2.489 5.172 5.966 1.00 32.37 204 TRP A N 1
ATOM 1647 C CA . TRP A 1 203 ? 1.715 4.024 5.443 1.00 32.69 204 TRP A CA 1
ATOM 1648 C C . TRP A 1 203 ? 2.555 2.770 5.305 1.00 32.49 204 TRP A C 1
ATOM 1649 O O . TRP A 1 203 ? 2.596 1.931 6.210 1.00 32.79 204 TRP A O 1
ATOM 1660 N N . GLY A 1 204 ? 3.214 2.633 4.165 1.00 32.11 205 GLY A N 1
ATOM 1661 C CA . GLY A 1 204 ? 4.094 1.502 3.959 1.00 31.63 205 GLY A CA 1
ATOM 1662 C C . GLY A 1 204 ? 5.536 1.944 4.098 1.00 31.18 205 GLY A C 1
ATOM 1663 O O . GLY A 1 204 ? 6.446 1.236 3.669 1.00 31.38 205 GLY A O 1
ATOM 1664 N N . LEU A 1 205 ? 5.749 3.104 4.716 1.00 30.70 206 LEU A N 1
ATOM 1665 C CA . LEU A 1 205 ? 7.090 3.674 4.808 1.00 30.05 206 LEU A CA 1
ATOM 1666 C C . LEU A 1 205 ? 7.538 4.130 6.196 1.00 29.54 206 LEU A C 1
ATOM 1667 O O . LEU A 1 205 ? 8.699 4.483 6.375 1.00 29.29 206 LEU A O 1
ATOM 1672 N N . GLN A 1 206 ? 6.633 4.143 7.166 1.00 28.87 207 GLN A N 1
ATOM 1673 C CA . GLN A 1 206 ? 6.960 4.674 8.489 1.00 28.23 207 GLN A CA 1
ATOM 1674 C C . GLN A 1 206 ? 8.276 4.154 9.080 1.00 27.76 207 GLN A C 1
ATOM 1675 O O . GLN A 1 206 ? 9.139 4.935 9.488 1.00 27.55 207 GLN A O 1
ATOM 1681 N N . ASN A 1 207 ? 8.419 2.837 9.140 1.00 27.02 208 ASN A N 1
ATOM 1682 C CA . ASN A 1 207 ? 9.618 2.249 9.707 1.00 26.61 208 ASN A CA 1
ATOM 1683 C C . ASN A 1 207 ? 10.853 2.699 8.936 1.00 25.68 208 ASN A C 1
ATOM 1684 O O . ASN A 1 207 ? 11.848 3.098 9.523 1.00 25.61 208 ASN A O 1
ATOM 1689 N N . LYS A 1 208 ? 10.773 2.648 7.613 1.00 24.77 209 LYS A N 1
ATOM 1690 C CA . LYS A 1 208 ? 11.911 2.999 6.772 1.00 23.90 209 LYS A CA 1
ATOM 1691 C C . LYS A 1 208 ? 12.297 4.464 6.913 1.00 22.91 209 LYS A C 1
ATOM 1692 O O . LYS A 1 208 ? 13.477 4.800 6.974 1.00 22.72 209 LYS A O 1
ATOM 1698 N N . VAL A 1 209 ? 11.300 5.335 6.974 1.00 21.55 210 VAL A N 1
ATOM 1699 C CA . VAL A 1 209 ? 11.579 6.756 7.105 1.00 20.73 210 VAL A CA 1
ATOM 1700 C C . VAL A 1 209 ? 12.102 7.139 8.497 1.00 20.04 210 VAL A C 1
ATOM 1701 O O . VAL A 1 209 ? 13.036 7.927 8.617 1.00 19.52 210 VAL A O 1
ATOM 1705 N N . GLU A 1 210 ? 11.489 6.598 9.549 1.00 19.33 211 GLU A N 1
ATOM 1706 C CA . GLU A 1 210 ? 11.973 6.911 10.895 1.00 18.97 211 GLU A CA 1
ATOM 1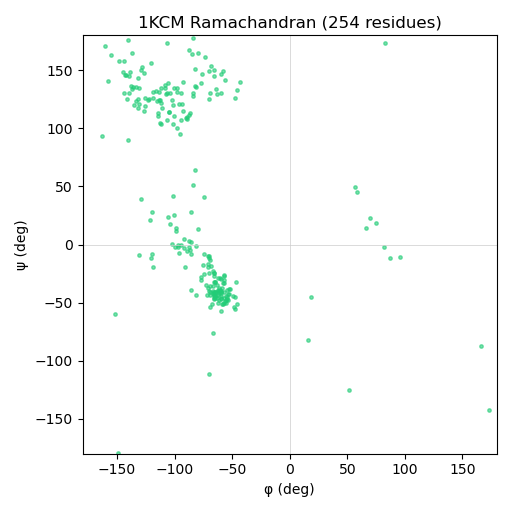707 C C . GLU A 1 210 ? 13.410 6.417 11.075 1.00 18.63 211 GLU A C 1
ATOM 1708 O O . GLU A 1 210 ? 14.223 7.101 11.682 1.00 18.56 211 GLU A O 1
ATOM 1714 N N . ASN A 1 211 ? 13.730 5.242 10.541 1.00 18.45 212 ASN A N 1
ATOM 1715 C CA . ASN A 1 211 ? 15.109 4.749 10.616 1.00 18.52 212 ASN A CA 1
ATOM 1716 C C . ASN A 1 211 ? 16.082 5.607 9.787 1.00 17.89 212 ASN A C 1
ATOM 1717 O O . ASN A 1 211 ? 17.195 5.849 10.219 1.00 17.95 212 ASN A O 1
ATOM 1722 N N . PHE A 1 212 ? 15.653 6.047 8.602 1.00 17.21 213 PHE A N 1
ATOM 1723 C CA . PHE A 1 212 ? 16.451 6.953 7.765 1.00 16.61 213 PHE A CA 1
ATOM 1724 C C . PHE A 1 212 ? 16.728 8.291 8.457 1.00 15.84 213 PHE A C 1
ATOM 1725 O O . PHE A 1 212 ? 17.813 8.828 8.364 1.00 15.49 213 PHE A O 1
ATOM 1733 N N . ILE A 1 213 ? 15.732 8.850 9.127 1.00 15.03 214 ILE A N 1
ATOM 1734 C CA . ILE A 1 213 ? 15.963 10.131 9.787 1.00 14.68 214 ILE A CA 1
ATOM 1735 C C . ILE A 1 213 ? 16.980 9.921 10.909 1.00 14.39 214 ILE A C 1
ATOM 1736 O O . ILE A 1 213 ? 17.886 10.711 11.079 1.00 14.19 214 ILE A O 1
ATOM 1741 N N . HIS A 1 214 ? 16.813 8.848 11.679 1.00 14.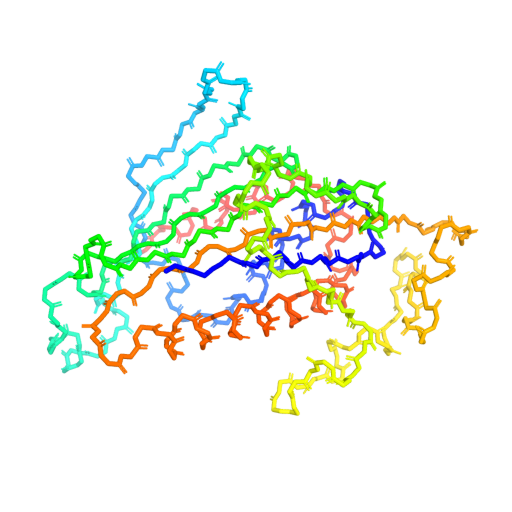42 215 HIS A N 1
ATOM 1742 C CA . HIS A 1 214 ? 17.780 8.528 12.728 1.00 14.32 215 HIS A CA 1
ATOM 1743 C C . HIS A 1 214 ? 19.196 8.414 12.172 1.00 14.81 215 HIS A C 1
ATOM 1744 O O . HIS A 1 214 ? 20.144 8.959 12.759 1.00 14.62 215 HIS A O 1
ATOM 1751 N N . LYS A 1 215 ? 19.363 7.730 11.039 1.00 15.31 216 LYS A N 1
ATOM 1752 C CA . LYS A 1 215 ? 20.692 7.634 10.431 1.00 15.88 216 LYS A CA 1
ATOM 1753 C C . LYS A 1 215 ? 21.253 9.026 10.079 1.00 15.91 216 LYS A C 1
ATOM 1754 O O . LYS A 1 215 ? 22.456 9.289 10.263 1.00 15.20 216 LYS A O 1
ATOM 1760 N N . GLN A 1 216 ? 20.389 9.909 9.568 1.00 15.78 217 GLN A N 1
ATOM 1761 C CA . GLN A 1 216 ? 20.820 11.272 9.238 1.00 16.24 217 GLN A CA 1
ATOM 1762 C C . GLN A 1 216 ? 21.200 12.069 10.502 1.00 16.17 217 GLN A C 1
ATOM 1763 O O . GLN A 1 216 ? 22.125 12.851 10.470 1.00 15.58 217 GLN A O 1
ATOM 1769 N N . GLU A 1 217 ? 20.500 11.848 11.616 1.00 16.18 218 GLU A N 1
ATOM 1770 C CA . GLU A 1 217 ? 20.835 12.572 12.845 1.00 16.45 218 GLU A CA 1
ATOM 1771 C C . GLU A 1 217 ? 22.184 12.082 13.367 1.00 16.65 218 GLU A C 1
ATOM 1772 O O . GLU A 1 217 ? 23.043 12.877 13.784 1.00 15.91 218 GLU A O 1
ATOM 1778 N N . LYS A 1 218 ? 22.370 10.769 13.338 1.00 16.97 219 LYS A N 1
ATOM 1779 C CA . LYS A 1 218 ? 23.643 10.197 13.777 1.00 17.55 219 LYS A CA 1
ATOM 1780 C C . LYS A 1 218 ? 24.794 10.790 12.971 1.00 17.68 219 LYS A C 1
ATOM 1781 O O . LYS A 1 218 ? 25.847 11.110 13.527 1.00 17.28 219 LYS A O 1
ATOM 1787 N N . ARG A 1 219 ? 24.607 10.859 11.646 1.00 17.73 220 ARG A N 1
ATOM 1788 C CA . ARG A 1 219 ? 25.597 11.418 10.737 1.00 17.89 220 ARG A CA 1
ATOM 1789 C C . ARG A 1 219 ? 25.896 12.880 11.101 1.00 17.72 220 ARG A C 1
ATOM 1790 O O . ARG A 1 219 ? 27.055 13.252 11.266 1.00 17.99 220 ARG A O 1
ATOM 1798 N N . LEU A 1 220 ? 24.845 13.687 11.236 1.00 17.20 221 LEU A N 1
ATOM 1799 C CA . LEU A 1 220 ? 24.964 15.076 11.652 1.00 17.45 221 LEU A CA 1
ATOM 1800 C C . LEU A 1 220 ? 25.694 15.247 12.985 1.00 16.99 221 LEU A C 1
ATOM 1801 O O . LEU A 1 220 ? 26.560 16.100 13.101 1.00 16.50 221 LEU A O 1
ATOM 1806 N N . PHE A 1 221 ? 25.317 14.468 13.996 1.00 16.49 222 PHE A N 1
ATOM 1807 C CA . PHE A 1 221 ? 25.980 14.559 15.299 1.00 16.59 222 PHE A CA 1
ATOM 1808 C C . PHE A 1 221 ? 27.478 14.174 15.184 1.00 16.34 222 PHE A C 1
ATOM 1809 O O . PHE A 1 221 ? 28.348 14.703 15.899 1.00 16.26 222 PHE A O 1
ATOM 1817 N N . THR A 1 222 ? 27.774 13.224 14.310 1.00 15.84 223 THR A N 1
ATOM 1818 C CA . THR A 1 222 ? 29.137 12.783 14.138 1.00 15.71 223 THR A CA 1
ATOM 1819 C C . THR A 1 222 ? 29.982 13.886 13.468 1.00 15.90 223 THR A C 1
ATOM 1820 O O . THR A 1 222 ? 31.039 14.299 14.001 1.00 15.36 223 THR A O 1
ATOM 1824 N N . ASN A 1 223 ? 29.513 14.369 12.315 1.00 15.77 224 ASN A N 1
ATOM 1825 C CA . ASN A 1 223 ? 30.203 15.466 11.640 1.00 16.42 224 ASN A CA 1
ATOM 1826 C C . ASN A 1 223 ? 30.311 16.731 12.475 1.00 16.31 224 ASN A C 1
ATOM 1827 O O . ASN A 1 223 ? 31.355 17.382 12.505 1.00 15.95 224 ASN A O 1
ATOM 1832 N N . PHE A 1 224 ? 29.210 17.089 13.123 1.00 16.58 225 PHE A N 1
ATOM 1833 C CA . PHE A 1 224 ? 29.165 18.336 13.865 1.00 16.73 225 PHE A CA 1
ATOM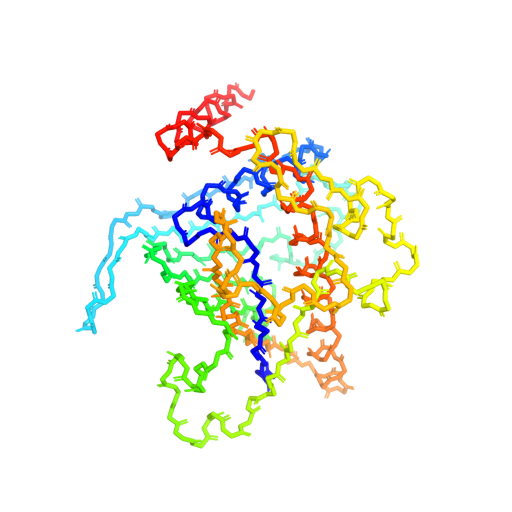 1834 C C . PHE A 1 224 ? 30.176 18.331 15.016 1.00 16.50 225 PHE A C 1
ATOM 1835 O O . PHE A 1 224 ? 30.895 19.301 15.213 1.00 16.33 225 PHE A O 1
ATOM 1843 N N . HIS A 1 225 ? 30.231 17.247 15.774 1.00 16.22 226 HIS A N 1
ATOM 1844 C CA . HIS A 1 225 ? 31.153 17.214 16.906 1.00 16.23 226 HIS A CA 1
ATOM 1845 C C . HIS A 1 225 ? 32.618 17.034 16.492 1.00 16.11 226 HIS A C 1
ATOM 1846 O O . HIS A 1 225 ? 33.515 17.465 17.217 1.00 16.06 226 HIS A O 1
ATOM 1853 N N . ARG A 1 226 ? 32.855 16.428 15.321 1.00 15.75 227 ARG A N 1
ATOM 1854 C CA . ARG A 1 226 ? 34.216 16.334 14.800 1.00 16.01 227 ARG A CA 1
ATOM 1855 C C . ARG A 1 226 ? 34.671 17.746 14.486 1.00 16.20 227 ARG A C 1
ATOM 1856 O O . ARG A 1 226 ? 35.801 18.112 14.773 1.00 16.20 227 ARG A O 1
ATOM 1864 N N . GLN A 1 227 ? 33.768 18.547 13.913 1.00 16.44 228 GLN A N 1
ATOM 1865 C CA . GLN A 1 227 ? 34.044 19.953 13.585 1.00 16.72 228 GLN A CA 1
ATOM 1866 C C . GLN A 1 227 ? 34.250 20.776 14.839 1.00 16.41 228 GLN A C 1
ATOM 1867 O O . GLN A 1 227 ? 35.181 21.594 14.914 1.00 16.33 228 GLN A O 1
ATOM 1873 N N . LEU A 1 228 ? 33.354 20.592 15.810 1.00 15.94 229 LEU A N 1
ATOM 1874 C CA . LEU A 1 228 ? 33.416 21.366 17.042 1.00 16.12 229 LEU A CA 1
ATOM 1875 C C . LEU A 1 228 ? 34.798 21.249 17.708 1.00 15.92 229 LEU A C 1
ATOM 1876 O O . LEU A 1 228 ? 35.370 22.261 18.150 1.00 15.59 229 LEU A O 1
ATOM 1881 N N . PHE A 1 229 ? 35.322 20.023 17.772 1.00 15.56 230 PHE A N 1
ATOM 1882 C CA . PHE A 1 229 ? 36.654 19.793 18.335 1.00 15.52 230 PHE A CA 1
ATOM 1883 C C . PHE A 1 229 ? 37.752 20.433 17.492 1.00 15.57 230 PHE A C 1
ATOM 1884 O O . PHE A 1 229 ? 38.664 21.071 18.018 1.00 15.40 230 PHE A O 1
ATOM 1892 N N . CYS A 1 230 ? 37.680 20.237 16.184 1.00 15.41 231 CYS A N 1
ATOM 1893 C CA . CYS A 1 230 ? 38.715 20.769 15.292 1.00 15.89 231 CYS A CA 1
ATOM 1894 C C . CYS A 1 230 ? 38.693 22.294 15.183 1.00 16.08 231 CYS A C 1
ATOM 1895 O O . CYS A 1 230 ? 39.663 22.891 14.697 1.00 16.15 231 CYS A O 1
ATOM 1898 N N . TRP A 1 231 ? 37.612 22.913 15.655 1.00 16.15 232 TRP A N 1
ATOM 1899 C CA . TRP A 1 231 ? 37.514 24.376 15.692 1.00 16.68 232 TRP A CA 1
ATOM 1900 C C . TRP A 1 231 ? 37.835 24.929 17.079 1.00 16.73 232 TRP A C 1
ATOM 1901 O O . TRP A 1 231 ? 37.603 26.101 17.358 1.00 16.57 232 TRP A O 1
ATOM 1912 N N . LEU A 1 232 ? 38.373 24.074 17.937 1.00 17.25 233 LEU A N 1
ATOM 1913 C CA . LEU A 1 232 ? 38.689 24.459 19.321 1.00 17.95 233 LEU A CA 1
ATOM 1914 C C . LEU A 1 232 ? 39.434 25.787 19.451 1.00 17.73 233 LEU A C 1
ATOM 1915 O O . LEU A 1 232 ? 39.078 26.614 20.303 1.00 17.50 233 LEU A O 1
ATOM 1920 N N . ASP A 1 233 ? 40.453 26.017 18.623 1.00 17.94 234 ASP A N 1
ATOM 1921 C CA . ASP A 1 233 ? 41.205 27.267 18.754 1.00 18.21 234 ASP A CA 1
ATOM 1922 C C . ASP A 1 233 ? 40.374 28.503 18.391 1.00 18.29 234 ASP A C 1
ATOM 1923 O O . ASP A 1 233 ? 40.696 29.609 18.812 1.00 18.27 234 ASP A O 1
ATOM 1928 N N . LYS A 1 234 ? 39.322 28.314 17.603 1.00 18.33 235 LYS A N 1
ATOM 1929 C CA . LYS A 1 234 ? 38.492 29.440 17.188 1.00 18.87 235 LYS A CA 1
ATOM 1930 C C . LYS A 1 234 ? 37.557 29.895 18.303 1.00 18.57 235 LYS A C 1
ATOM 1931 O O . LYS A 1 234 ? 37.205 31.072 18.390 1.00 18.93 235 LYS A O 1
ATOM 1937 N N . TRP A 1 235 ? 37.144 28.975 19.164 1.00 18.28 236 TRP A N 1
ATOM 1938 C CA . TRP A 1 235 ? 36.143 29.349 20.143 1.00 17.96 236 TRP A CA 1
ATOM 1939 C C . TRP A 1 235 ? 36.527 29.202 21.599 1.00 18.16 236 TRP A C 1
ATOM 1940 O O . TRP A 1 235 ? 35.833 29.731 22.457 1.00 17.74 236 TRP A O 1
ATOM 1951 N N . VAL A 1 236 ? 37.639 28.532 21.897 1.00 18.61 237 VAL A N 1
ATOM 1952 C CA . VAL A 1 236 ? 37.902 28.213 23.308 1.00 19.20 237 VAL A CA 1
ATOM 1953 C C . VAL A 1 236 ? 37.956 29.418 24.236 1.00 19.56 237 VAL A C 1
ATOM 1954 O O . VAL A 1 236 ? 37.581 29.324 25.404 1.00 19.46 237 VAL A O 1
ATOM 1958 N N . ASP A 1 237 ? 38.387 30.553 23.706 1.00 19.94 238 ASP A N 1
ATOM 1959 C CA . ASP A 1 237 ? 38.524 31.762 24.506 1.00 20.76 238 ASP A CA 1
ATOM 1960 C C . ASP A 1 237 ? 37.282 32.629 24.566 1.00 20.80 238 ASP A C 1
ATOM 1961 O O . ASP A 1 237 ? 37.254 33.606 25.313 1.00 20.71 238 ASP A O 1
ATOM 1966 N N . LEU A 1 238 ? 36.251 32.266 23.803 1.00 20.87 239 LEU A N 1
ATOM 1967 C CA . LEU A 1 238 ? 35.011 33.035 23.786 1.00 21.15 239 LEU A CA 1
ATOM 1968 C C . LEU A 1 238 ? 34.220 32.754 25.042 1.00 21.19 239 LEU A C 1
ATOM 1969 O O . LEU A 1 238 ? 34.285 31.650 25.557 1.00 21.13 239 LEU A O 1
ATOM 1974 N N . THR A 1 239 ? 33.495 33.751 25.549 1.00 21.17 240 THR A N 1
ATOM 1975 C CA . THR A 1 239 ? 32.595 33.520 26.675 1.00 21.47 240 THR A CA 1
ATOM 1976 C C . THR A 1 239 ? 31.172 33.543 26.135 1.00 21.59 240 THR A C 1
ATOM 1977 O O . THR A 1 239 ? 30.953 33.871 24.966 1.00 21.43 240 THR A O 1
ATOM 1981 N N . MET A 1 240 ? 30.204 33.222 26.978 1.00 22.01 241 MET A N 1
ATOM 1982 C CA . MET A 1 240 ? 28.811 33.314 26.561 1.00 22.70 241 MET A CA 1
ATOM 1983 C C . MET A 1 240 ? 28.442 34.774 26.279 1.00 23.26 241 MET A C 1
ATOM 1984 O O . MET A 1 240 ? 27.616 35.061 25.407 1.00 23.46 241 MET A O 1
ATOM 1989 N N . ASP A 1 241 ? 29.052 35.696 27.020 1.00 23.84 242 ASP A N 1
ATOM 1990 C CA . ASP A 1 241 ? 28.798 37.105 26.780 1.00 24.65 242 ASP A CA 1
ATOM 1991 C C . ASP A 1 241 ? 29.199 37.425 25.337 1.00 24.71 242 ASP A C 1
ATOM 1992 O O . ASP A 1 241 ? 28.475 38.129 24.632 1.00 24.84 242 ASP A O 1
ATOM 1997 N N . ASP A 1 242 ? 30.325 36.873 24.884 1.00 24.94 243 ASP A N 1
ATOM 1998 C CA . ASP A 1 242 ? 30.783 37.077 23.505 1.00 25.24 243 ASP A CA 1
ATOM 1999 C C . ASP A 1 242 ? 29.754 36.521 22.519 1.00 25.56 243 ASP A C 1
ATOM 2000 O O . ASP A 1 242 ? 29.395 37.164 21.533 1.00 25.47 243 ASP A O 1
ATOM 2005 N N . ILE A 1 243 ? 29.306 35.301 22.782 1.00 25.96 244 ILE A N 1
ATOM 2006 C CA . ILE A 1 243 ? 28.303 34.672 21.940 1.00 26.46 244 ILE A CA 1
ATOM 2007 C C . ILE A 1 243 ? 27.054 35.551 21.835 1.00 26.94 244 ILE A C 1
ATOM 2008 O O . ILE A 1 243 ? 26.562 35.791 20.737 1.00 26.69 244 ILE A O 1
ATOM 2013 N N . ARG A 1 244 ? 26.543 36.023 22.971 1.00 27.78 245 ARG A N 1
ATOM 2014 C CA . ARG A 1 244 ? 25.366 36.905 22.953 1.00 29.06 245 ARG A CA 1
ATOM 2015 C C . ARG A 1 244 ? 25.617 38.153 22.095 1.00 29.69 245 ARG A C 1
ATOM 2016 O O . ARG A 1 244 ? 24.824 38.502 21.224 1.00 29.53 245 ARG A O 1
ATOM 2024 N N . ARG A 1 245 ? 26.728 38.829 22.347 1.00 30.91 246 ARG A N 1
ATOM 2025 C CA . ARG A 1 245 ? 27.051 40.014 21.568 1.00 32.06 246 ARG A CA 1
ATOM 2026 C C . ARG A 1 245 ? 27.024 39.670 20.086 1.00 32.65 246 ARG A C 1
ATOM 2027 O O . ARG A 1 245 ? 26.489 40.423 19.273 1.00 32.40 246 ARG A O 1
ATOM 2035 N N . MET A 1 246 ? 27.590 38.514 19.743 1.00 33.52 247 MET A N 1
ATOM 2036 C CA . MET A 1 246 ? 27.686 38.129 18.341 1.00 34.64 247 MET A CA 1
ATOM 2037 C C . MET A 1 246 ? 26.315 37.880 17.718 1.00 35.13 247 MET A C 1
ATOM 2038 O O . MET A 1 246 ? 26.060 38.312 16.603 1.00 35.06 247 MET A O 1
ATOM 2043 N N . GLU A 1 247 ? 25.426 37.199 18.428 1.00 36.02 248 GLU A N 1
ATOM 2044 C CA . GLU A 1 247 ? 24.102 36.981 17.853 1.00 37.13 248 GLU A CA 1
ATOM 2045 C C . GLU A 1 247 ? 23.338 38.303 17.660 1.00 37.40 248 GLU A C 1
ATOM 2046 O O . GLU A 1 247 ? 22.784 38.542 16.588 1.00 37.29 248 GLU A O 1
ATOM 2052 N N . GLU A 1 248 ? 23.349 39.171 18.669 1.00 37.98 249 GLU A N 1
ATOM 2053 C CA . GLU A 1 248 ? 22.624 40.438 18.552 1.00 38.71 249 GLU A CA 1
ATOM 2054 C C . GLU A 1 248 ? 23.174 41.206 17.357 1.00 38.91 249 GLU A C 1
ATOM 2055 O O . GLU A 1 248 ? 22.435 41.850 16.619 1.00 38.83 249 GLU A O 1
ATOM 2061 N N . GLU A 1 249 ? 24.486 41.097 17.178 1.00 39.38 250 GLU A N 1
ATOM 2062 C CA . GLU A 1 249 ? 25.211 41.704 16.077 1.00 39.96 250 GLU A CA 1
ATOM 2063 C C . GLU A 1 249 ? 24.702 41.187 14.732 1.00 40.24 250 GLU A C 1
ATOM 2064 O O . GLU A 1 249 ? 24.451 41.972 13.819 1.00 40.20 250 GLU A O 1
ATOM 2070 N N . THR A 1 250 ? 24.543 39.874 14.600 1.00 40.65 251 THR A N 1
ATOM 2071 C CA . THR A 1 250 ? 24.015 39.338 13.351 1.00 41.13 251 THR A CA 1
ATOM 2072 C C . THR A 1 250 ? 22.544 39.723 13.223 1.00 41.54 251 THR A C 1
ATOM 2073 O O . THR A 1 250 ? 22.072 40.008 12.132 1.00 41.53 251 THR A O 1
ATOM 2077 N N . LYS A 1 251 ? 21.835 39.743 14.347 1.00 42.24 252 LYS A N 1
ATOM 2078 C CA . LYS A 1 251 ? 20.434 40.159 14.372 1.00 43.00 252 LYS A CA 1
ATOM 2079 C C . LYS A 1 251 ? 20.265 41.607 13.893 1.00 43.46 252 LYS A C 1
ATOM 2080 O O . LYS A 1 251 ? 19.307 41.917 13.179 1.00 43.37 252 LYS A O 1
ATOM 2086 N N . ARG A 1 252 ? 21.192 42.487 14.276 1.00 44.03 253 ARG A N 1
ATOM 2087 C CA . ARG A 1 252 ? 21.134 43.881 13.830 1.00 44.77 253 ARG A CA 1
ATOM 2088 C C . ARG A 1 252 ? 21.260 43.935 12.312 1.00 45.14 253 ARG A C 1
ATOM 2089 O O . ARG A 1 252 ? 20.749 44.850 11.669 1.00 45.10 253 ARG A O 1
ATOM 2097 N N . GLN A 1 253 ? 21.949 42.954 11.737 1.00 45.75 254 GLN A N 1
ATOM 2098 C CA . GLN A 1 253 ? 22.008 42.861 10.284 1.00 46.35 254 GLN A CA 1
ATOM 2099 C C . GLN A 1 253 ? 20.646 42.335 9.799 1.00 46.75 254 GLN A C 1
ATOM 2100 O O . GLN A 1 253 ? 20.557 41.480 8.919 1.00 46.93 254 GLN A O 1
ATOM 2106 N N . LEU A 1 254 ? 19.596 42.855 10.440 1.00 47.20 255 LEU A N 1
ATOM 2107 C CA . LEU A 1 254 ? 18.199 42.627 10.091 1.00 47.45 255 LEU A CA 1
ATOM 2108 C C . LEU A 1 254 ? 17.806 43.942 9.454 1.00 47.73 255 LEU A C 1
ATOM 2109 O O . LEU A 1 254 ? 16.637 44.344 9.436 1.00 47.82 255 LEU A O 1
ATOM 2114 N N . ASP A 1 255 ? 18.831 44.623 8.954 1.00 47.96 256 ASP A N 1
ATOM 2115 C CA . ASP A 1 255 ? 18.678 45.884 8.270 1.00 48.17 256 ASP A CA 1
ATOM 2116 C C . ASP A 1 255 ? 18.027 45.608 6.922 1.00 48.25 256 ASP A C 1
ATOM 2117 O O . ASP A 1 255 ? 17.514 46.516 6.270 1.00 48.21 256 ASP A O 1
ATOM 2122 N N . GLU A 1 256 ? 18.065 44.337 6.527 1.00 48.34 257 GLU A N 1
ATOM 2123 C CA . GLU A 1 256 ? 17.436 43.847 5.302 1.00 48.49 257 GLU A CA 1
ATOM 2124 C C . GLU A 1 256 ? 17.259 44.908 4.223 1.00 48.51 257 GLU A C 1
ATOM 2125 O O . GLU A 1 256 ? 16.137 45.260 3.858 1.00 48.57 257 GLU A O 1
#

Foldseek 3Di:
DAKAKEKEKDQDALQLCVQLLLVLVCVVQVPDDCRCPQKAKPDWAWDADPVGQTAIKTKIWRQCLVVDDPVVSPPDDPFQRIKIWIKGDRPVWIKIKIDTGVCPPQWIKIKIKHKFQDLRPDQPPVVDDVVVSVRYHYHYAYLQDPVLADPVLDDLLLHLQNAAAPVQRDDSQDPCNSVCQPVDPRTTMIMMTIMIDIGHDDPVCGVVVSVVVVSVVSNVVNSSVSNSVSCCNVGSPPHVVNSVVVVVVVVVVVPD

Sequence (256 aa):
VLLKEYRVILPVSVDEYQVGQLYSVAEASKNETGGGEGVEVLVNEPYEKDDGEKGQYTHKIYHLQSKVPTFVRMLAPEGALNIHEKAWNAYPYCRTVITNEYMKEDFLIKIETWHKPDLGTQENVHKLEPEAWKHVEAIYIDIADRSQVLSKDYKAEEDPAKFKSVKTGRGPLGPNWKQELVNQKDCPYMCAYKLVTVKFKWWGLQNKVENFIHKQEKRLFTNFHRQLFCWLDKWVDLTMDDIRRMEEETKRQLDE

Organism: Mus musculus (NCBI:txid10090)

B-factor: mean 24.34, std 10.54, range [10.48, 83.17]

InterPro domains:
  IPR001666 Phosphatidylinositol transfer protein [PR00391] (17-36)
  IPR001666 Phosphatidylinositol transfer protein [PR00391] (85-105)
  IPR001666 Phosphatidylinositol transfer protein [PR00391] (112-127)
  IPR001666 Phosphatidylinositol transfer protein [PR00391] (201-216)
  IPR001666 Phosphatidylinositol transfer protein [PR00391] (221-240)
  IPR001666 Phosphatidylinositol transfer protein [PTHR10658] (3-261)
  IPR023393 START-like domain superfamily [G3DSA:3.30.530.20] (2-271)
  IPR055261 Phosphatidylinositol transfer protein, N-terminal [PF02121] (3-252)

GO terms:
  GO:0005634 nucleus (C, IDA)
  GO:0005829 cytosol (C, IDA)
  GO:0031210 phosphatidylcholine binding (F, IDA)
  GO:0008526 phosphatidylinositol transfer activity (F, IDA)
  GO:0035091 phosphatidylinositol binding (F, IDA)
  GO:0120019 phosphatidylcholine transfer activity (F, IDA)
  GO:0005737 cytoplasm (C, EXP)
  GO:0005829 cytosol (C, TAS)
  GO:0007409 axonogenesis (P, IMP)
  GO:0043209 myelin sheath (C, HDA)

CATH classification: 3.30.530.20

Radius of gyration: 19.27 Å; Cα contacts (8 Å, |Δi|>4): 428; chains: 1; bounding box: 47×46×48 Å